Protein AF-A0A969HVM0-F1 (afdb_monomer)

Solvent-accessible surface area (backbone atoms only — not comparable to full-atom values): 12785 Å² total; per-residue (Å²): 130,56,75,68,55,51,54,48,51,55,61,71,33,92,88,49,61,70,47,64,40,69,48,92,46,45,56,92,59,48,28,66,66,48,45,52,49,50,54,52,44,42,59,69,27,90,70,46,54,72,75,64,58,68,44,52,74,67,55,46,31,49,74,64,41,21,40,52,96,69,15,17,5,43,44,18,28,47,57,26,35,37,38,74,54,25,64,64,42,94,37,51,80,31,42,38,40,38,32,32,45,92,86,67,49,77,76,47,77,50,76,51,71,79,35,75,57,28,71,69,53,46,44,51,45,58,62,73,69,43,69,72,49,76,39,62,47,78,42,82,53,88,96,44,74,45,80,43,56,77,47,56,69,67,59,56,39,39,53,47,36,50,43,61,35,57,41,52,66,89,43,85,59,50,35,37,37,41,38,48,82,89,50,78,45,80,46,53,44,72,79,71,59,91,93,51,43,90,93,38,55,92,76,54,91,80,63,75,35,57,62,58,41,48,53,32,37,33,58,72,45,34,83,135

Mean predicted aligned error: 6.37 Å

Secondary structure (DSSP, 8-state):
--HHHHHHHHHSSTT--TTT-EEEEEGGGS-HHHHHHHHHHHHH-SSS-HHHHT--HHHHHHHTT-EETTEEEHHHHHHHS-HHHHTTSTT---EEEEEE-TTS-EEEEEEE-SS-S-HHHHHHHHHHH-GGGG-EEEEEETTEEEEEESS-HHHHHHHHHHHHHHS-TTS---EEEEE-SS-EEEEESSPPPTT--TTTTTT----SSHHHHHHHHHTTSS--

Structure (mmCIF, N/CA/C/O backbone):
data_AF-A0A969HVM0-F1
#
_entry.id   AF-A0A969HVM0-F1
#
loop_
_atom_site.group_PDB
_atom_site.id
_atom_site.type_symbol
_atom_site.label_atom_id
_atom_site.label_alt_id
_atom_site.label_comp_id
_atom_site.label_asym_id
_atom_site.label_entity_id
_atom_site.label_seq_id
_atom_site.pdbx_PDB_ins_code
_atom_site.Cartn_x
_atom_site.Cartn_y
_atom_site.Cartn_z
_atom_site.occupancy
_atom_site.B_iso_or_equiv
_atom_site.auth_seq_id
_atom_site.auth_comp_id
_atom_site.auth_asym_id
_atom_site.auth_atom_id
_atom_site.pdbx_PDB_model_num
ATOM 1 N N . MET A 1 1 ? -27.039 -6.054 -18.581 1.00 51.69 1 MET A N 1
ATOM 2 C CA . MET A 1 1 ? -25.901 -5.872 -17.661 1.00 51.69 1 MET A CA 1
ATOM 3 C C . MET A 1 1 ? -25.896 -4.430 -17.224 1.00 51.69 1 MET A C 1
ATOM 5 O O . MET A 1 1 ? -25.985 -3.555 -18.082 1.00 51.69 1 MET A O 1
ATOM 9 N N . LEU A 1 2 ? -25.864 -4.194 -15.918 1.00 64.38 2 LEU A N 1
ATOM 10 C CA . LEU A 1 2 ? -25.746 -2.843 -15.374 1.00 64.38 2 LEU A CA 1
ATOM 11 C C . LEU A 1 2 ? -24.357 -2.263 -15.726 1.00 64.38 2 LEU A C 1
ATOM 13 O O . LEU A 1 2 ? -23.413 -3.036 -15.916 1.00 64.38 2 LEU A O 1
ATOM 17 N N . PRO A 1 3 ? -24.197 -0.931 -15.825 1.00 59.84 3 PRO A N 1
ATOM 18 C CA . PRO A 1 3 ? -22.909 -0.299 -16.143 1.00 59.84 3 PRO A CA 1
ATOM 19 C C . PRO A 1 3 ? -21.753 -0.766 -15.241 1.00 59.84 3 PRO A C 1
ATOM 21 O O . PRO A 1 3 ? -20.640 -1.000 -15.719 1.00 59.84 3 PRO A O 1
ATOM 24 N N . ASP A 1 4 ? -22.040 -1.001 -13.960 1.00 56.50 4 ASP A N 1
ATOM 25 C CA . ASP A 1 4 ? -21.059 -1.466 -12.975 1.00 56.50 4 ASP A CA 1
ATOM 26 C C . ASP A 1 4 ? -20.635 -2.926 -13.201 1.00 56.50 4 ASP A C 1
ATOM 28 O O . ASP A 1 4 ? -19.473 -3.281 -12.996 1.00 56.50 4 ASP A O 1
ATOM 32 N N . GLU A 1 5 ? -21.542 -3.775 -13.696 1.00 56.62 5 GLU A N 1
ATOM 33 C CA . GLU A 1 5 ? -21.232 -5.166 -14.048 1.00 56.62 5 GLU A CA 1
ATOM 34 C C . GLU A 1 5 ? -20.316 -5.247 -15.271 1.00 56.62 5 GLU A C 1
ATOM 36 O O . GLU A 1 5 ? -19.417 -6.086 -15.315 1.00 56.62 5 GLU A O 1
ATOM 41 N N . LEU A 1 6 ? -20.497 -4.347 -16.244 1.00 59.59 6 LEU A N 1
ATOM 42 C CA . LEU A 1 6 ? -19.616 -4.234 -17.407 1.00 59.59 6 LEU A CA 1
ATOM 43 C C . LEU A 1 6 ? -18.214 -3.766 -16.997 1.00 59.59 6 LEU A C 1
ATOM 45 O O . LEU A 1 6 ? -17.231 -4.393 -17.389 1.00 59.59 6 LEU A O 1
ATOM 49 N N . SER A 1 7 ? -18.107 -2.721 -16.169 1.00 59.72 7 SER A N 1
ATOM 50 C CA . SER A 1 7 ? -16.821 -2.229 -15.642 1.00 59.72 7 SER A CA 1
ATOM 51 C C . SER A 1 7 ? -16.064 -3.309 -14.854 1.00 59.72 7 SER A C 1
ATOM 53 O O . SER A 1 7 ? -14.860 -3.519 -15.046 1.00 59.72 7 SER A O 1
ATOM 55 N N . ARG A 1 8 ? -16.792 -4.076 -14.032 1.00 62.12 8 ARG A N 1
ATOM 56 C CA . ARG A 1 8 ? -16.260 -5.238 -13.309 1.00 62.12 8 ARG A CA 1
ATOM 57 C C . ARG A 1 8 ? -15.764 -6.326 -14.265 1.00 62.12 8 ARG A C 1
ATOM 59 O O . ARG A 1 8 ? -14.656 -6.817 -14.086 1.00 62.12 8 ARG A O 1
ATOM 66 N N . LEU A 1 9 ? -16.524 -6.649 -15.316 1.00 59.41 9 LEU A N 1
ATOM 67 C CA . LEU A 1 9 ? -16.135 -7.641 -16.327 1.00 59.41 9 LEU A CA 1
ATOM 68 C C . LEU A 1 9 ? -14.862 -7.239 -17.092 1.00 59.41 9 LEU A C 1
ATOM 70 O O . LEU A 1 9 ? -14.055 -8.101 -17.420 1.00 59.41 9 LEU A O 1
ATOM 74 N N . PHE A 1 10 ? -14.669 -5.952 -17.392 1.00 56.06 10 PHE A N 1
ATOM 75 C CA . PHE A 1 10 ? -13.453 -5.472 -18.061 1.00 56.06 10 PHE A CA 1
ATOM 76 C C . PHE A 1 10 ? -12.232 -5.450 -17.140 1.00 56.06 10 PHE A C 1
ATOM 78 O O . PHE A 1 10 ? -11.129 -5.706 -17.613 1.00 56.06 10 PHE A O 1
ATOM 85 N N . THR A 1 11 ? -12.429 -5.179 -15.847 1.00 57.03 11 THR A N 1
ATOM 86 C CA . THR A 1 11 ? -11.351 -5.190 -14.845 1.00 57.03 11 THR A CA 1
ATOM 87 C C . THR A 1 11 ? -10.911 -6.614 -14.500 1.00 57.03 11 THR A C 1
ATOM 89 O O . THR A 1 11 ? -9.728 -6.855 -14.297 1.00 57.03 11 THR A O 1
ATOM 92 N N . ASP A 1 12 ? -11.846 -7.566 -14.472 1.00 57.84 12 ASP A N 1
ATOM 93 C CA . ASP A 1 12 ? -11.573 -8.963 -14.116 1.00 57.84 12 ASP A CA 1
ATOM 94 C C . ASP A 1 12 ? -11.263 -9.842 -15.356 1.00 57.84 12 ASP A C 1
ATOM 96 O O . ASP A 1 12 ? -10.995 -11.039 -15.227 1.00 57.84 12 ASP A O 1
ATOM 100 N N . LYS A 1 13 ? -11.279 -9.273 -16.574 1.00 55.50 13 LYS A N 1
ATOM 101 C CA . LYS A 1 13 ? -10.811 -9.945 -17.798 1.00 55.50 13 LYS A CA 1
ATOM 102 C C . LYS A 1 13 ? -9.277 -9.887 -17.892 1.00 55.50 13 LYS A C 1
ATOM 104 O O . LYS A 1 13 ? -8.704 -8.810 -17.756 1.00 55.50 13 LYS A O 1
ATOM 109 N N . PRO A 1 14 ? -8.602 -10.985 -18.280 1.00 53.69 14 PRO A N 1
ATOM 110 C CA . PRO A 1 14 ? -7.136 -11.057 -18.356 1.00 53.69 14 PRO A CA 1
ATOM 111 C C . PRO A 1 14 ? -6.484 -10.127 -19.399 1.00 53.69 14 PRO A C 1
ATOM 113 O O . PRO A 1 14 ? -5.263 -10.037 -19.456 1.00 53.69 14 PRO A O 1
ATOM 116 N N . SER A 1 15 ? -7.261 -9.432 -20.238 1.00 56.75 15 SER A N 1
ATOM 117 C CA . SER A 1 15 ? -6.743 -8.563 -21.302 1.00 56.75 15 SER A CA 1
ATOM 118 C C . SER A 1 15 ? -6.284 -7.176 -20.834 1.00 56.75 15 SER A C 1
ATOM 120 O O . SER A 1 15 ? -5.637 -6.475 -21.608 1.00 56.75 15 SER A O 1
ATOM 122 N N . PHE A 1 16 ? -6.628 -6.744 -19.613 1.00 70.50 16 PHE A N 1
ATOM 123 C CA . PHE A 1 16 ? -6.184 -5.455 -19.073 1.00 70.50 16 PHE A CA 1
ATOM 124 C C . PHE A 1 16 ? -5.633 -5.611 -17.653 1.00 70.50 16 PHE A C 1
ATOM 126 O O . PHE A 1 16 ? -6.381 -5.641 -16.681 1.00 70.50 16 PHE A O 1
ATOM 133 N N . ILE A 1 17 ? -4.307 -5.667 -17.537 1.00 87.50 17 ILE A N 1
ATOM 134 C CA . ILE A 1 17 ? -3.605 -5.694 -16.252 1.00 87.50 17 ILE A CA 1
ATOM 135 C C . ILE A 1 17 ? -3.115 -4.274 -15.972 1.00 87.50 17 ILE A C 1
ATOM 137 O O . ILE A 1 17 ? -2.201 -3.775 -16.627 1.00 87.50 17 ILE A O 1
ATOM 141 N N . TRP A 1 18 ? -3.754 -3.586 -15.021 1.00 92.50 18 TRP A N 1
ATOM 142 C CA . TRP A 1 18 ? -3.415 -2.194 -14.708 1.00 92.50 18 TRP A CA 1
ATOM 143 C C . TRP A 1 18 ? -1.949 -2.034 -14.295 1.00 92.50 18 TRP A C 1
ATOM 145 O O . TRP A 1 18 ? -1.319 -1.051 -14.675 1.00 92.50 18 TRP A O 1
ATOM 155 N N . GLU A 1 19 ? -1.423 -2.998 -13.541 1.00 95.12 19 GLU A N 1
ATOM 156 C CA . GLU A 1 19 ? -0.103 -2.971 -12.907 1.00 95.12 19 GLU A CA 1
ATOM 157 C C . GLU A 1 19 ? 1.034 -2.853 -13.921 1.00 95.12 19 GLU A C 1
ATOM 159 O O . GLU A 1 19 ? 1.930 -2.030 -13.746 1.00 95.12 19 GLU A O 1
ATOM 164 N N . THR A 1 20 ? 0.954 -3.624 -15.006 1.00 95.12 20 THR A N 1
ATOM 165 C CA . THR A 1 20 ? 1.997 -3.738 -16.033 1.00 95.12 20 THR A CA 1
ATOM 166 C C . THR A 1 20 ? 1.855 -2.701 -17.139 1.00 95.12 20 THR A C 1
ATOM 168 O O . THR A 1 20 ? 2.718 -2.593 -18.005 1.00 95.12 20 THR A O 1
ATOM 171 N N . LYS A 1 21 ? 0.797 -1.880 -17.118 1.00 95.12 21 LYS A N 1
ATOM 172 C CA . LYS A 1 21 ? 0.614 -0.819 -18.108 1.00 95.12 21 LYS A CA 1
ATOM 173 C C . LYS A 1 21 ? 1.773 0.175 -18.030 1.00 95.12 21 LYS A C 1
ATOM 175 O O . LYS A 1 21 ? 1.939 0.875 -17.029 1.00 95.12 21 LYS A O 1
ATOM 180 N N . LYS A 1 22 ? 2.521 0.287 -19.127 1.00 95.88 22 LYS A N 1
ATOM 181 C CA . LYS A 1 22 ? 3.596 1.265 -19.302 1.00 95.88 22 LYS A CA 1
ATOM 182 C C . LYS A 1 22 ? 3.112 2.702 -19.078 1.00 95.88 22 LYS A C 1
ATOM 184 O O . LYS A 1 22 ? 2.120 3.145 -19.667 1.00 95.88 22 LYS A O 1
ATOM 189 N N . SER A 1 23 ? 3.840 3.441 -18.247 1.00 96.44 23 SER A N 1
ATOM 190 C CA . SER A 1 23 ? 3.628 4.868 -18.001 1.00 96.44 23 SER A CA 1
ATOM 191 C C . SER A 1 23 ? 4.474 5.733 -18.950 1.00 96.44 23 SER A C 1
ATOM 193 O O . SER A 1 23 ? 5.156 5.240 -19.845 1.00 96.44 23 SER A O 1
ATOM 195 N N . ARG A 1 24 ? 4.435 7.057 -18.761 1.00 96.75 24 ARG A N 1
ATOM 196 C CA . ARG A 1 24 ? 5.319 8.010 -19.460 1.00 96.75 24 ARG A CA 1
ATOM 197 C C . ARG A 1 24 ? 6.572 8.366 -18.654 1.00 96.75 24 ARG A C 1
ATOM 199 O O . ARG A 1 24 ? 7.321 9.242 -19.071 1.00 96.75 24 ARG A O 1
ATOM 206 N N . VAL A 1 25 ? 6.770 7.745 -17.493 1.00 97.94 25 VAL A N 1
ATOM 207 C CA . VAL A 1 25 ? 7.857 8.070 -16.564 1.00 97.94 25 VAL A CA 1
ATOM 208 C C . VAL A 1 25 ? 9.072 7.214 -16.919 1.00 97.94 25 VAL A C 1
ATOM 210 O O . VAL A 1 25 ? 8.973 5.991 -16.834 1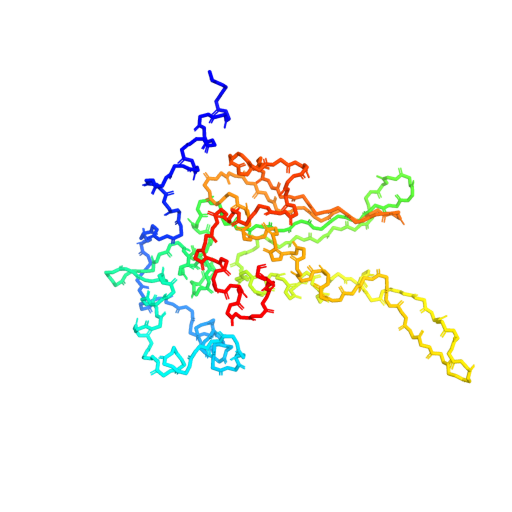.00 97.94 25 VAL A O 1
ATOM 213 N N . PRO A 1 26 ? 10.206 7.801 -17.335 1.00 98.19 26 PRO A N 1
ATOM 214 C CA . PRO A 1 26 ? 11.416 7.034 -17.617 1.00 98.19 26 PRO A CA 1
ATOM 215 C C . PRO A 1 26 ? 11.968 6.378 -16.347 1.00 98.19 26 PRO A C 1
ATOM 217 O O . PRO A 1 26 ? 11.864 6.957 -15.264 1.00 98.19 26 PRO A O 1
ATOM 220 N N . VAL A 1 27 ? 12.627 5.223 -16.474 1.00 97.75 27 VAL A N 1
ATOM 221 C CA . VAL A 1 27 ? 13.300 4.562 -15.333 1.00 97.75 27 VAL A CA 1
ATOM 222 C C . VAL A 1 27 ? 14.374 5.444 -14.687 1.00 97.75 27 VAL A C 1
ATOM 224 O O . VAL A 1 27 ? 14.602 5.374 -13.485 1.00 97.75 27 VAL A O 1
ATOM 227 N N . THR A 1 28 ? 14.971 6.362 -15.448 1.00 97.31 28 THR A N 1
ATOM 228 C CA . THR A 1 28 ? 15.933 7.350 -14.935 1.00 97.31 28 THR A CA 1
ATOM 229 C C . THR A 1 28 ? 15.312 8.367 -13.970 1.00 97.31 28 THR A C 1
ATOM 231 O O . THR A 1 28 ? 16.041 9.084 -13.289 1.00 97.31 28 THR A O 1
ATOM 234 N N . ASN A 1 29 ? 13.977 8.442 -13.882 1.00 97.69 29 ASN A N 1
ATOM 235 C CA . ASN A 1 29 ? 13.256 9.344 -12.984 1.00 97.69 29 ASN A CA 1
ATOM 236 C C . ASN A 1 29 ? 12.720 8.657 -11.711 1.00 97.69 29 ASN A C 1
ATOM 238 O O . ASN A 1 29 ? 11.933 9.264 -10.981 1.00 97.69 29 ASN A O 1
ATOM 242 N N . ILE A 1 30 ? 13.141 7.418 -11.434 1.00 98.31 30 ILE A N 1
ATOM 243 C CA . ILE A 1 30 ? 12.872 6.722 -10.168 1.00 98.31 30 ILE A CA 1
ATOM 244 C C . ILE A 1 30 ? 13.271 7.599 -8.968 1.00 98.31 30 ILE A C 1
ATOM 246 O O . ILE A 1 30 ? 14.230 8.374 -9.018 1.00 98.31 30 ILE A O 1
ATOM 250 N N . ASP A 1 31 ? 12.520 7.483 -7.875 1.00 98.50 31 ASP A N 1
ATOM 251 C CA . ASP A 1 31 ? 12.906 8.033 -6.581 1.00 98.50 31 ASP A CA 1
ATOM 252 C C . ASP A 1 31 ? 14.036 7.170 -5.975 1.00 98.50 31 ASP A C 1
ATOM 254 O O . ASP A 1 31 ? 13.811 5.998 -5.640 1.00 98.50 31 ASP A O 1
ATOM 258 N N . PRO A 1 32 ? 15.264 7.709 -5.837 1.00 98.00 32 PRO A N 1
ATOM 259 C CA . PRO A 1 32 ? 16.426 6.917 -5.441 1.00 98.00 32 PRO A CA 1
ATOM 260 C C . PRO A 1 32 ? 16.312 6.385 -4.009 1.00 98.00 32 PRO A C 1
ATOM 262 O O . PRO A 1 32 ? 16.820 5.299 -3.715 1.00 98.00 32 PRO A O 1
ATOM 265 N N . THR A 1 33 ? 15.624 7.107 -3.120 1.00 98.25 33 THR A N 1
ATOM 266 C CA . THR A 1 33 ? 15.411 6.680 -1.735 1.00 98.25 33 THR A CA 1
ATOM 267 C C . THR A 1 33 ? 14.446 5.505 -1.691 1.00 98.25 33 THR A C 1
ATOM 269 O O . THR A 1 33 ? 14.739 4.501 -1.041 1.00 98.25 33 THR A O 1
ATOM 272 N N . LYS A 1 34 ? 13.335 5.572 -2.436 1.00 98.38 34 LYS A N 1
ATOM 273 C CA . LYS A 1 34 ? 12.367 4.463 -2.505 1.00 98.38 34 LYS A CA 1
ATOM 274 C C . LYS A 1 34 ? 12.979 3.212 -3.112 1.00 98.38 34 LYS A C 1
ATOM 276 O O . LYS A 1 34 ? 12.746 2.121 -2.597 1.00 98.38 34 LYS A O 1
ATOM 281 N N . PHE A 1 35 ? 13.802 3.358 -4.147 1.00 98.38 35 PHE A N 1
ATOM 282 C CA . PHE A 1 35 ? 14.449 2.202 -4.757 1.00 98.38 35 PHE A CA 1
ATOM 283 C C . PHE A 1 35 ? 15.532 1.594 -3.867 1.00 98.38 35 PHE A C 1
ATOM 285 O O . PHE A 1 35 ? 15.582 0.377 -3.713 1.00 98.38 35 PHE A O 1
ATOM 292 N N . SER A 1 36 ? 16.332 2.421 -3.193 1.00 98.31 36 SER A N 1
ATOM 293 C CA . SER A 1 36 ? 17.314 1.937 -2.215 1.00 98.31 36 SER A CA 1
ATOM 294 C C . SER A 1 36 ? 16.648 1.206 -1.045 1.00 98.31 36 SER A C 1
ATOM 296 O O . SER A 1 36 ? 17.107 0.135 -0.649 1.00 98.31 36 SER A O 1
ATOM 298 N N . ASN A 1 37 ? 15.536 1.743 -0.530 1.00 98.38 37 ASN A N 1
ATOM 299 C CA . ASN A 1 37 ? 14.736 1.089 0.506 1.00 98.38 37 ASN A CA 1
ATOM 300 C C . ASN A 1 37 ? 14.173 -0.248 0.010 1.00 98.38 37 ASN A C 1
ATOM 302 O O . ASN A 1 37 ? 14.351 -1.256 0.683 1.00 98.38 37 ASN A O 1
ATOM 306 N N . PHE A 1 38 ? 13.588 -0.282 -1.191 1.00 98.38 38 PHE A N 1
ATOM 307 C CA . PHE A 1 38 ? 13.077 -1.515 -1.787 1.00 98.38 38 PHE A CA 1
ATOM 308 C C . PHE A 1 38 ? 14.165 -2.590 -1.921 1.00 98.38 38 PHE A C 1
ATOM 310 O O . PHE A 1 38 ? 13.964 -3.718 -1.480 1.00 98.38 38 PHE A O 1
ATOM 317 N N . LYS A 1 39 ? 15.347 -2.241 -2.447 1.00 98.00 39 LYS A N 1
ATOM 318 C CA . LYS A 1 39 ? 16.482 -3.175 -2.564 1.00 98.00 39 LYS A CA 1
ATOM 319 C C . LYS A 1 39 ? 16.921 -3.724 -1.209 1.00 98.00 39 LYS A C 1
ATOM 321 O O . LYS A 1 39 ? 17.144 -4.927 -1.078 1.00 98.00 39 LYS A O 1
ATOM 326 N N . ARG A 1 40 ? 17.019 -2.857 -0.195 1.00 97.62 40 ARG A N 1
ATOM 327 C CA . ARG A 1 40 ? 17.347 -3.267 1.177 1.00 97.62 40 ARG A CA 1
ATOM 328 C C . ARG A 1 40 ? 16.311 -4.250 1.718 1.00 97.62 40 ARG A C 1
ATOM 330 O O . ARG A 1 40 ? 16.691 -5.292 2.245 1.00 97.62 40 ARG A O 1
ATOM 337 N N . ASP A 1 41 ? 15.032 -3.938 1.557 1.00 97.25 41 ASP A N 1
ATOM 338 C CA . ASP A 1 41 ? 13.949 -4.764 2.081 1.00 97.25 41 ASP A CA 1
ATOM 339 C C . ASP A 1 41 ? 13.907 -6.142 1.387 1.00 97.25 41 ASP A C 1
ATOM 341 O O . ASP A 1 41 ? 13.779 -7.168 2.053 1.00 97.25 41 ASP A O 1
ATOM 345 N N . ILE A 1 42 ? 14.125 -6.194 0.065 1.00 97.38 42 ILE A N 1
ATOM 346 C CA . ILE A 1 42 ? 14.253 -7.452 -0.691 1.00 97.38 42 ILE A CA 1
ATOM 347 C C . ILE A 1 42 ? 15.444 -8.283 -0.211 1.00 97.38 42 ILE A C 1
ATOM 349 O O . ILE A 1 42 ? 15.314 -9.497 -0.037 1.00 97.38 42 ILE A O 1
ATOM 353 N N . ALA A 1 43 ? 16.600 -7.660 0.025 1.00 95.75 43 ALA A N 1
ATOM 354 C CA . ALA A 1 43 ? 17.785 -8.363 0.508 1.00 95.75 43 ALA A CA 1
ATOM 355 C C . ALA A 1 43 ? 17.571 -8.967 1.910 1.00 95.75 43 ALA A C 1
ATOM 357 O O . ALA A 1 43 ? 18.030 -10.082 2.187 1.00 95.75 43 ALA A O 1
ATOM 358 N N . GLN A 1 44 ? 16.8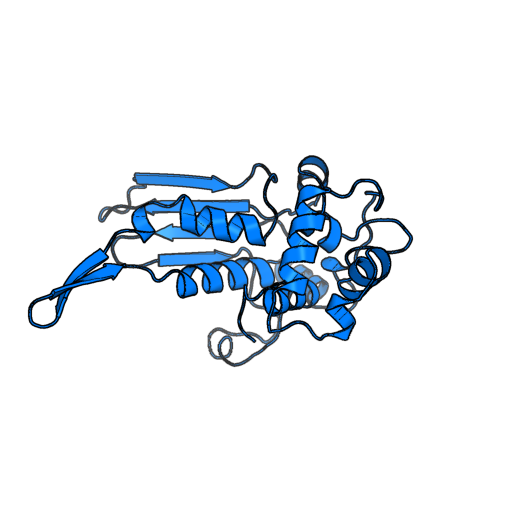45 -8.253 2.775 1.00 95.56 44 GLN A N 1
ATOM 359 C CA . GLN A 1 44 ? 16.573 -8.643 4.162 1.00 95.56 44 GLN A CA 1
ATOM 360 C C . GLN A 1 44 ? 15.410 -9.627 4.313 1.00 95.56 44 GLN A C 1
ATOM 362 O O . GLN A 1 44 ? 15.366 -10.360 5.299 1.00 95.56 44 GLN A O 1
ATOM 367 N N . SER A 1 45 ? 14.492 -9.684 3.350 1.00 95.88 45 SER A N 1
ATOM 368 C CA . SER A 1 45 ? 13.340 -10.578 3.431 1.00 95.88 45 SER A CA 1
ATOM 369 C C . SER A 1 45 ? 13.739 -12.055 3.475 1.00 95.88 45 SER A C 1
ATOM 371 O O . SER A 1 45 ? 14.614 -12.521 2.739 1.00 95.88 45 SER A O 1
ATOM 373 N N . SER A 1 46 ? 13.065 -12.822 4.332 1.00 95.31 46 SER A N 1
ATOM 374 C CA . SER A 1 46 ? 13.174 -14.283 4.390 1.00 95.31 46 SER A CA 1
ATOM 375 C C . SER A 1 46 ? 12.374 -14.989 3.289 1.00 95.31 46 SER A C 1
ATOM 377 O O . SER A 1 46 ? 12.589 -16.177 3.054 1.00 95.31 46 SER A O 1
ATOM 379 N N . ARG A 1 47 ? 11.468 -14.278 2.603 1.00 94.12 47 ARG A N 1
ATOM 380 C CA . ARG A 1 47 ? 10.595 -14.824 1.548 1.00 94.12 47 ARG A CA 1
ATOM 381 C C . ARG A 1 47 ? 11.180 -14.687 0.142 1.00 94.12 47 ARG A C 1
ATOM 383 O O . ARG A 1 47 ? 10.713 -15.353 -0.777 1.00 94.12 47 ARG A O 1
ATOM 390 N N . THR A 1 48 ? 12.227 -13.885 -0.028 1.00 93.00 48 THR A N 1
ATOM 391 C CA . THR A 1 48 ? 12.896 -13.682 -1.317 1.00 93.00 48 THR A CA 1
ATOM 392 C C . THR A 1 48 ? 14.010 -14.708 -1.537 1.00 93.00 48 THR A C 1
ATOM 394 O O . THR A 1 48 ? 14.862 -14.957 -0.680 1.00 93.00 48 THR A O 1
ATOM 397 N N . LEU A 1 49 ? 14.025 -15.320 -2.722 1.00 92.56 49 LEU A N 1
ATOM 398 C CA . LEU A 1 49 ? 15.015 -16.338 -3.084 1.00 92.56 49 LEU A CA 1
ATOM 399 C C . LEU A 1 49 ? 16.402 -15.716 -3.300 1.00 92.56 49 LEU A C 1
ATOM 401 O O . LEU A 1 49 ? 16.521 -14.590 -3.781 1.00 92.56 49 LEU A O 1
ATOM 405 N N . ALA A 1 50 ? 17.467 -16.475 -3.020 1.00 92.19 50 ALA A N 1
ATOM 406 C CA . ALA A 1 50 ? 18.849 -15.989 -3.130 1.00 92.19 50 ALA A CA 1
ATOM 407 C C . ALA A 1 50 ? 19.176 -15.399 -4.515 1.00 92.19 50 ALA A C 1
ATOM 409 O O . ALA A 1 50 ? 19.801 -14.346 -4.601 1.00 92.19 50 ALA A O 1
ATOM 410 N N . HIS A 1 51 ? 18.686 -16.023 -5.591 1.00 92.44 51 HIS A N 1
ATOM 411 C CA . HIS A 1 51 ? 18.894 -15.527 -6.953 1.00 92.44 51 HIS A CA 1
ATOM 412 C C . HIS A 1 51 ? 18.167 -14.196 -7.228 1.00 92.44 51 HIS A C 1
ATOM 414 O O . HIS A 1 51 ? 18.573 -13.460 -8.114 1.00 92.44 51 HIS A O 1
ATOM 420 N N . VAL A 1 52 ? 17.089 -13.871 -6.499 1.00 93.88 52 VAL A N 1
ATOM 421 C CA . VAL A 1 52 ? 16.401 -12.569 -6.593 1.00 93.88 52 VAL A CA 1
ATOM 422 C C . VAL A 1 52 ? 17.231 -11.489 -5.910 1.00 93.88 52 VAL A C 1
ATOM 424 O O . VAL A 1 52 ? 17.387 -10.405 -6.458 1.00 93.88 52 VAL A O 1
ATOM 427 N N . LYS A 1 53 ? 17.823 -11.804 -4.754 1.00 93.44 53 LYS A N 1
ATOM 428 C CA . LYS A 1 53 ? 18.663 -10.876 -3.979 1.00 93.44 53 LYS A CA 1
ATOM 429 C C . LYS A 1 53 ? 19.950 -10.459 -4.699 1.00 93.44 53 LYS A C 1
ATOM 431 O O . LYS A 1 53 ? 20.534 -9.445 -4.343 1.00 93.44 53 LYS A O 1
ATOM 436 N N . GLN A 1 54 ? 20.398 -11.257 -5.667 1.00 93.19 54 GLN A N 1
ATOM 437 C CA . GLN A 1 54 ? 21.621 -11.029 -6.445 1.00 93.19 54 GLN A CA 1
ATOM 438 C C . GLN A 1 54 ? 21.369 -10.321 -7.784 1.00 93.19 54 GLN A C 1
ATOM 440 O O . GLN A 1 54 ? 22.330 -10.033 -8.494 1.00 93.19 54 GLN A O 1
ATOM 445 N N . LYS A 1 55 ? 20.104 -10.049 -8.133 1.00 95.75 55 LYS A N 1
ATOM 446 C CA . LYS A 1 55 ? 19.746 -9.341 -9.365 1.00 95.75 55 LYS A CA 1
ATOM 447 C C . LYS A 1 55 ? 20.339 -7.933 -9.373 1.00 95.75 55 LYS A C 1
ATOM 449 O O . LYS A 1 55 ? 20.332 -7.240 -8.354 1.00 95.75 55 LYS A O 1
ATOM 454 N N . SER A 1 56 ? 20.803 -7.505 -10.539 1.00 97.06 56 SER A N 1
ATOM 455 C CA . SER A 1 56 ? 21.103 -6.104 -10.820 1.00 97.06 56 SER A CA 1
ATOM 456 C C . SER A 1 56 ? 19.846 -5.237 -10.716 1.00 97.06 56 SER A C 1
ATOM 458 O O . SER A 1 56 ? 18.718 -5.734 -10.691 1.00 97.06 56 SER A O 1
ATOM 460 N N . ASP A 1 57 ? 20.031 -3.918 -10.682 1.00 97.12 57 ASP A N 1
ATOM 461 C CA . ASP A 1 57 ? 18.920 -2.967 -10.614 1.00 97.12 57 ASP A CA 1
ATOM 462 C C . ASP A 1 57 ? 17.929 -3.161 -11.780 1.00 97.12 57 ASP A C 1
ATOM 464 O O . ASP A 1 57 ? 16.720 -3.142 -11.563 1.00 97.12 57 ASP A O 1
ATOM 468 N N . GLU A 1 58 ? 18.423 -3.412 -12.995 1.00 96.25 58 GLU A N 1
ATOM 469 C CA . GLU A 1 58 ? 17.596 -3.654 -14.185 1.00 96.25 58 GLU A CA 1
ATOM 470 C C . GLU A 1 58 ? 16.826 -4.975 -14.090 1.00 96.25 58 GLU A C 1
ATOM 472 O O . GLU A 1 58 ? 15.611 -4.999 -14.289 1.00 96.25 58 GLU A O 1
ATOM 477 N N . GLU A 1 59 ? 17.503 -6.060 -13.707 1.00 96.81 59 GLU A N 1
ATOM 478 C CA . GLU A 1 59 ? 16.868 -7.368 -13.517 1.00 96.81 59 GLU A CA 1
ATOM 479 C C . GLU A 1 59 ? 15.823 -7.337 -12.397 1.00 96.81 59 GLU A C 1
ATOM 481 O O . GLU A 1 59 ? 14.819 -8.043 -12.468 1.00 96.81 59 GLU A O 1
ATOM 486 N N . LEU A 1 60 ? 16.034 -6.537 -11.348 1.00 97.56 60 LEU A N 1
ATOM 487 C CA . LEU A 1 60 ? 15.080 -6.403 -10.251 1.00 97.56 60 LEU A CA 1
ATOM 488 C C . LEU A 1 60 ? 13.822 -5.638 -10.688 1.00 97.56 60 LEU A C 1
ATOM 490 O O . LEU A 1 60 ? 12.713 -6.023 -10.313 1.00 97.56 60 LEU A O 1
ATOM 494 N N . LEU A 1 61 ? 13.986 -4.581 -11.491 1.00 98.12 61 LEU A N 1
ATOM 495 C CA . LEU A 1 61 ? 12.863 -3.851 -12.082 1.00 98.12 61 LEU A CA 1
ATOM 496 C C . LEU A 1 61 ? 12.039 -4.746 -13.016 1.00 98.12 61 LEU A C 1
ATOM 498 O O . LEU A 1 61 ? 10.810 -4.687 -12.965 1.00 98.12 61 LEU A O 1
ATOM 502 N N . ASP A 1 62 ? 12.699 -5.577 -13.824 1.00 96.81 62 ASP A N 1
ATOM 503 C CA . ASP A 1 62 ? 12.044 -6.549 -14.707 1.00 96.81 62 ASP A CA 1
ATOM 504 C C . ASP A 1 62 ? 11.333 -7.652 -13.905 1.00 96.81 62 ASP A C 1
ATOM 506 O O . ASP A 1 62 ? 10.150 -7.917 -14.107 1.00 96.81 62 ASP A O 1
ATOM 510 N N . HIS A 1 63 ? 12.003 -8.216 -12.894 1.00 96.88 63 HIS A N 1
ATOM 511 C CA . HIS A 1 63 ? 11.463 -9.292 -12.058 1.00 96.88 63 HIS A CA 1
ATOM 512 C C . HIS A 1 63 ? 10.134 -8.934 -11.377 1.00 96.88 63 HIS A C 1
ATOM 514 O O . HIS A 1 63 ? 9.248 -9.783 -11.284 1.00 96.88 63 HIS A O 1
ATOM 520 N N . TYR A 1 64 ? 9.990 -7.687 -10.916 1.00 97.69 64 TYR A N 1
ATOM 521 C CA . TYR A 1 64 ? 8.767 -7.181 -10.280 1.00 97.69 64 TYR A CA 1
ATOM 522 C C . TYR A 1 64 ? 7.825 -6.448 -11.246 1.00 97.69 64 TYR A C 1
ATOM 524 O O . TYR A 1 64 ? 6.825 -5.877 -10.808 1.00 97.69 64 TYR A O 1
ATOM 532 N N . LEU A 1 65 ? 8.122 -6.455 -12.552 1.00 97.88 65 LEU A N 1
ATOM 533 C CA . LEU A 1 65 ? 7.370 -5.740 -13.591 1.00 97.88 65 LEU A CA 1
ATOM 534 C C . LEU A 1 65 ? 7.190 -4.248 -13.274 1.00 97.88 65 LEU A C 1
ATOM 536 O O . LEU A 1 65 ? 6.160 -3.641 -13.579 1.00 97.88 65 LEU A O 1
ATOM 540 N N . PHE A 1 66 ? 8.191 -3.639 -12.642 1.00 98.50 66 PHE A N 1
ATOM 541 C CA . PHE A 1 66 ? 8.219 -2.209 -12.355 1.00 98.50 66 PHE A CA 1
ATOM 542 C C . PHE A 1 66 ? 8.597 -1.379 -13.580 1.00 98.50 66 PHE A C 1
ATOM 544 O O . PHE A 1 66 ? 8.271 -0.193 -13.625 1.00 98.50 66 PHE A O 1
ATOM 551 N N . ALA A 1 67 ? 9.253 -1.970 -14.576 1.00 97.94 67 ALA A N 1
ATOM 552 C CA . ALA A 1 67 ? 9.637 -1.283 -15.799 1.00 97.94 67 ALA A CA 1
ATOM 553 C C . ALA A 1 67 ? 9.392 -2.138 -17.044 1.00 97.94 67 ALA A C 1
ATOM 555 O O . ALA A 1 67 ? 9.481 -3.357 -17.004 1.00 97.94 67 ALA A O 1
ATOM 556 N N . GLU A 1 68 ? 9.116 -1.468 -18.160 1.00 96.12 68 GLU A N 1
ATOM 557 C CA . GLU A 1 68 ? 9.001 -2.059 -19.488 1.00 96.12 68 GLU A CA 1
ATOM 558 C C . GLU A 1 68 ? 9.578 -1.074 -20.516 1.00 96.12 68 GLU A C 1
ATOM 560 O O . GLU A 1 68 ? 9.204 0.104 -20.554 1.00 96.12 68 GLU A O 1
ATOM 565 N N . ALA A 1 69 ? 10.494 -1.550 -21.367 1.00 94.62 69 ALA A N 1
ATOM 566 C CA . ALA A 1 69 ? 11.079 -0.776 -22.467 1.00 94.62 69 ALA A CA 1
ATOM 567 C C . ALA A 1 69 ? 11.630 0.611 -22.049 1.00 94.62 69 ALA A C 1
ATOM 569 O O . ALA A 1 69 ? 11.427 1.602 -22.751 1.00 94.62 69 ALA A O 1
ATOM 570 N N . GLY A 1 70 ? 12.299 0.695 -20.891 1.00 96.50 70 GLY A N 1
ATOM 571 C CA . GLY A 1 70 ? 12.921 1.928 -20.378 1.00 96.50 70 GLY A CA 1
ATOM 572 C C . GLY A 1 70 ? 11.976 2.901 -19.660 1.00 96.50 70 GLY A C 1
ATOM 573 O O . GLY A 1 70 ? 12.406 3.972 -19.223 1.00 96.50 70 GLY A O 1
ATOM 574 N N . TYR A 1 71 ? 10.705 2.537 -19.483 1.00 98.38 71 TYR A N 1
ATOM 575 C CA . TYR A 1 71 ? 9.718 3.326 -18.744 1.00 98.38 71 TYR A CA 1
ATOM 576 C C . TYR A 1 71 ? 9.157 2.527 -17.572 1.00 98.38 71 TYR A C 1
ATOM 578 O O . TYR A 1 71 ? 9.014 1.312 -17.655 1.00 98.38 71 TYR A O 1
ATOM 586 N N . LEU A 1 72 ? 8.799 3.207 -16.485 1.00 98.56 72 LEU A N 1
ATOM 587 C CA . LEU A 1 72 ? 8.100 2.579 -15.371 1.00 98.56 72 LEU A CA 1
ATOM 588 C C . LEU A 1 72 ? 6.699 2.135 -15.797 1.00 98.56 72 LEU A C 1
ATOM 590 O O . LEU A 1 72 ? 6.008 2.847 -16.533 1.00 98.56 72 LEU A O 1
ATOM 594 N N . THR A 1 73 ? 6.247 1.002 -15.283 1.00 98.44 73 THR A N 1
ATOM 595 C CA . THR A 1 73 ? 4.838 0.595 -15.319 1.00 98.44 73 THR A CA 1
ATOM 596 C C . THR A 1 73 ? 4.037 1.375 -14.273 1.00 98.44 73 THR A C 1
ATOM 598 O O . THR A 1 73 ? 4.602 2.111 -13.460 1.00 98.44 73 THR A O 1
ATOM 601 N N . ASN A 1 74 ? 2.711 1.238 -14.252 1.00 98.06 74 ASN A N 1
ATOM 602 C CA . ASN A 1 74 ? 1.897 1.813 -13.179 1.00 98.06 74 ASN A CA 1
ATOM 603 C C . ASN A 1 74 ? 2.322 1.302 -11.799 1.00 98.06 74 ASN A C 1
ATOM 605 O O . ASN A 1 74 ? 2.394 2.092 -10.859 1.00 98.06 74 ASN A O 1
ATOM 609 N N . LEU A 1 75 ? 2.639 0.009 -11.686 1.00 98.19 75 LEU A N 1
ATOM 610 C CA . LEU A 1 75 ? 3.148 -0.583 -10.455 1.00 98.19 75 LEU A CA 1
ATOM 611 C C . LEU A 1 75 ? 4.518 0.006 -10.079 1.00 98.19 75 LEU A C 1
ATOM 613 O O . LEU A 1 75 ? 4.728 0.388 -8.927 1.00 98.19 75 LEU A O 1
ATOM 617 N N . GLY A 1 76 ? 5.413 0.178 -11.055 1.00 98.50 76 GLY A N 1
ATOM 618 C CA . GLY A 1 76 ? 6.695 0.850 -10.844 1.00 98.50 76 GLY A CA 1
ATOM 619 C C . GLY A 1 76 ? 6.544 2.300 -10.384 1.00 98.50 76 GLY A C 1
ATOM 620 O O . GLY A 1 76 ? 7.210 2.721 -9.442 1.00 98.50 76 GLY A O 1
ATOM 621 N N . VAL A 1 77 ? 5.626 3.068 -10.976 1.00 98.62 77 VAL A N 1
ATOM 622 C CA . VAL A 1 77 ? 5.317 4.435 -10.521 1.00 98.62 77 VAL A CA 1
ATOM 623 C C . VAL A 1 77 ? 4.729 4.420 -9.109 1.00 98.62 77 VAL A C 1
ATOM 625 O O . VAL A 1 77 ? 5.144 5.220 -8.270 1.00 98.62 77 VAL A O 1
ATOM 628 N N . LEU A 1 78 ? 3.797 3.506 -8.825 1.00 98.25 78 LEU A N 1
ATOM 629 C CA . LEU A 1 78 ? 3.160 3.368 -7.516 1.00 98.25 78 LEU A CA 1
ATOM 630 C C . LEU A 1 78 ? 4.186 3.076 -6.412 1.00 98.25 78 LEU A C 1
ATOM 632 O O . LEU A 1 78 ? 4.096 3.652 -5.329 1.00 98.25 78 LEU A O 1
ATOM 636 N N . TRP A 1 79 ? 5.168 2.218 -6.683 1.00 98.31 79 TRP A N 1
ATOM 637 C CA . TRP A 1 79 ? 6.140 1.794 -5.677 1.00 98.31 79 TRP A CA 1
ATOM 638 C C . TRP A 1 79 ? 7.380 2.697 -5.600 1.00 98.31 79 TRP A C 1
ATOM 640 O O . TRP A 1 79 ? 7.788 3.116 -4.513 1.00 98.31 79 TRP A O 1
ATOM 650 N N . LEU A 1 80 ? 7.960 3.017 -6.761 1.00 98.56 80 LEU A N 1
ATOM 651 C CA . LEU A 1 80 ? 9.282 3.635 -6.924 1.00 98.56 80 LEU A CA 1
ATOM 652 C C . LEU A 1 80 ? 9.246 5.046 -7.522 1.00 98.56 80 LEU A C 1
ATOM 654 O O . LEU A 1 80 ? 10.273 5.719 -7.560 1.00 98.56 80 LEU A O 1
ATOM 658 N N . GLY A 1 81 ? 8.098 5.507 -8.019 1.00 97.94 81 GLY A N 1
ATOM 659 C CA . GLY A 1 81 ? 7.978 6.829 -8.632 1.00 97.94 81 GLY A CA 1
ATOM 660 C C . GLY A 1 81 ? 8.168 7.972 -7.632 1.00 97.94 81 GLY A C 1
ATOM 661 O O . GLY A 1 81 ? 8.111 7.794 -6.414 1.00 97.94 81 GLY A O 1
ATOM 662 N N . LYS A 1 82 ? 8.337 9.194 -8.134 1.00 98.25 82 LYS A N 1
ATOM 663 C CA . LYS A 1 82 ? 8.293 10.403 -7.298 1.00 98.25 82 LYS A CA 1
ATOM 664 C C . LYS A 1 82 ? 6.843 10.766 -6.973 1.00 98.25 82 LYS A C 1
ATOM 666 O O . LYS A 1 82 ? 5.913 10.349 -7.664 1.00 98.25 82 LYS A O 1
ATOM 671 N N . ARG A 1 83 ? 6.637 11.620 -5.964 1.00 97.44 83 ARG A N 1
ATOM 672 C CA . ARG A 1 83 ? 5.301 12.106 -5.556 1.00 97.44 83 ARG A CA 1
ATOM 673 C C . ARG A 1 83 ? 4.465 12.615 -6.732 1.00 97.44 83 ARG A C 1
ATOM 675 O O . ARG A 1 83 ? 3.299 12.261 -6.867 1.00 97.44 83 ARG A O 1
ATOM 682 N N . ASN A 1 84 ? 5.067 13.423 -7.605 1.00 97.12 84 ASN A N 1
ATOM 683 C CA . ASN A 1 84 ? 4.373 14.006 -8.758 1.00 97.12 84 ASN A CA 1
ATOM 684 C C . ASN A 1 84 ? 4.001 12.982 -9.831 1.00 97.12 84 ASN A C 1
ATOM 686 O O . ASN A 1 84 ? 3.047 13.209 -10.568 1.00 97.12 84 ASN A O 1
ATOM 690 N N . ASP A 1 85 ? 4.737 11.879 -9.928 1.00 97.75 85 ASP A N 1
ATOM 691 C CA . ASP A 1 85 ? 4.437 10.809 -10.873 1.00 97.75 85 ASP A CA 1
ATOM 692 C C . ASP A 1 85 ? 3.324 9.911 -10.330 1.00 97.75 85 ASP A C 1
ATOM 694 O O . ASP A 1 85 ? 2.368 9.627 -11.050 1.00 97.75 85 ASP A O 1
ATOM 698 N N . ARG A 1 86 ? 3.366 9.571 -9.032 1.00 97.31 86 ARG A N 1
ATOM 699 C CA . ARG A 1 86 ? 2.256 8.878 -8.356 1.00 97.31 86 ARG A CA 1
ATOM 700 C C . ARG A 1 86 ? 0.951 9.658 -8.426 1.00 97.31 86 ARG A C 1
ATOM 702 O O . ARG A 1 86 ? -0.075 9.069 -8.740 1.00 97.31 86 ARG A O 1
ATOM 709 N N . ALA A 1 87 ? 0.989 10.973 -8.210 1.00 95.44 87 ALA A N 1
ATOM 710 C CA . ALA A 1 87 ? -0.195 11.832 -8.297 1.00 95.44 87 ALA A CA 1
ATOM 711 C C . ALA A 1 87 ? -0.827 11.885 -9.703 1.00 95.44 87 ALA A C 1
ATOM 713 O O . ALA A 1 87 ? -1.957 12.340 -9.849 1.00 95.44 87 ALA A O 1
ATOM 714 N N . LYS A 1 88 ? -0.110 11.443 -10.747 1.00 95.75 88 LYS A N 1
ATOM 715 C CA . LYS A 1 88 ? -0.625 11.348 -12.123 1.00 95.75 88 LYS A CA 1
ATOM 716 C C . LYS A 1 88 ? -1.215 9.975 -12.450 1.00 95.75 88 LYS A C 1
ATOM 718 O O . LYS A 1 88 ? -1.776 9.813 -13.535 1.00 95.75 88 LYS A O 1
ATOM 723 N N . LEU A 1 89 ? -1.101 8.987 -11.558 1.00 95.12 89 LEU A N 1
ATOM 724 C CA . LEU A 1 89 ? -1.870 7.752 -11.690 1.00 95.12 89 LEU A CA 1
ATOM 725 C C . LEU A 1 89 ? -3.354 8.107 -11.558 1.00 95.12 89 LEU A C 1
ATOM 727 O O . LEU A 1 89 ? -3.757 8.729 -10.580 1.00 95.12 89 LEU A O 1
ATOM 731 N N . LEU A 1 90 ? -4.163 7.700 -12.540 1.00 89.50 90 LEU A N 1
ATOM 732 C CA . LEU A 1 90 ? -5.565 8.122 -12.653 1.00 89.50 90 LEU A CA 1
ATOM 733 C C . LEU A 1 90 ? -6.375 7.878 -11.367 1.00 89.50 90 LEU A C 1
ATOM 735 O O . LEU A 1 90 ? -7.204 8.705 -10.996 1.00 89.50 90 LEU A O 1
ATOM 739 N N . TYR A 1 91 ? -6.100 6.763 -10.688 1.00 89.81 91 TYR A N 1
ATOM 740 C CA . TYR A 1 91 ? -6.711 6.388 -9.416 1.00 89.81 91 TYR A CA 1
ATOM 741 C C . TYR A 1 91 ? -5.635 5.955 -8.421 1.00 89.81 91 TYR A C 1
ATOM 743 O O . TYR A 1 91 ? -5.638 4.816 -7.952 1.00 89.81 91 TYR A O 1
ATOM 751 N N . ALA A 1 92 ? -4.685 6.843 -8.125 1.00 91.31 92 ALA A N 1
ATOM 752 C CA . ALA A 1 92 ? -3.724 6.618 -7.049 1.00 91.31 92 ALA A CA 1
ATOM 753 C C . ALA A 1 92 ? -4.442 6.330 -5.710 1.00 91.31 92 ALA A C 1
ATOM 755 O O . ALA A 1 92 ? -5.557 6.816 -5.506 1.00 91.31 92 ALA A O 1
ATOM 756 N N . PRO A 1 93 ? -3.862 5.503 -4.823 1.00 92.88 93 PRO A N 1
ATOM 757 C CA . PRO A 1 93 ? -4.506 5.166 -3.563 1.00 92.88 93 PRO A CA 1
ATOM 758 C C . PRO A 1 93 ? -4.443 6.346 -2.592 1.00 92.88 93 PRO A C 1
ATOM 760 O O . PRO A 1 93 ? -3.395 6.969 -2.422 1.00 92.88 93 PRO A O 1
ATOM 763 N N . THR A 1 94 ? -5.561 6.592 -1.927 1.00 94.38 94 THR A N 1
ATOM 764 C CA . THR A 1 94 ? -5.704 7.517 -0.804 1.00 94.38 94 THR A CA 1
ATOM 765 C C . THR A 1 94 ? -6.344 6.759 0.357 1.00 94.38 94 THR A C 1
ATOM 767 O O . THR A 1 94 ? -7.054 5.764 0.152 1.00 94.38 94 THR A O 1
ATOM 770 N N . ILE A 1 95 ? -6.063 7.197 1.583 1.00 97.12 95 ILE A N 1
ATOM 771 C CA . ILE A 1 95 ? -6.594 6.567 2.795 1.00 97.12 95 ILE A CA 1
ATOM 772 C C . ILE A 1 95 ? -7.229 7.636 3.676 1.00 97.12 95 ILE A C 1
ATOM 774 O O . ILE A 1 95 ? -6.639 8.687 3.925 1.00 97.12 95 ILE A O 1
ATOM 778 N N . HIS A 1 96 ? -8.432 7.352 4.157 1.00 96.56 96 HIS A N 1
ATOM 779 C CA . HIS A 1 96 ? -9.202 8.204 5.046 1.00 96.56 96 HIS A CA 1
ATOM 780 C C . HIS A 1 96 ? -9.420 7.471 6.362 1.00 96.56 96 HIS A C 1
ATOM 782 O O . HIS A 1 96 ? -10.071 6.434 6.381 1.00 96.56 96 HIS A O 1
ATOM 788 N N . PHE A 1 97 ? -8.942 8.029 7.467 1.00 98.06 97 PHE A N 1
ATOM 789 C CA . PHE A 1 97 ? -9.302 7.566 8.803 1.00 98.06 97 PHE A CA 1
ATOM 790 C C . PHE A 1 97 ? -10.343 8.503 9.405 1.00 98.06 97 PHE A C 1
ATOM 792 O O . PHE A 1 97 ? -10.158 9.723 9.372 1.00 98.06 97 PHE A O 1
ATOM 799 N N . LEU A 1 98 ? -11.426 7.952 9.952 1.00 97.44 98 LEU A N 1
ATOM 800 C CA . LEU A 1 98 ? -12.455 8.695 10.674 1.00 97.44 98 LEU A CA 1
ATOM 801 C C . LEU A 1 98 ? -12.808 7.966 11.976 1.00 97.44 98 LEU A C 1
ATOM 803 O O . LEU A 1 98 ? -13.176 6.795 11.944 1.00 97.44 98 LEU A O 1
ATOM 807 N N . LYS A 1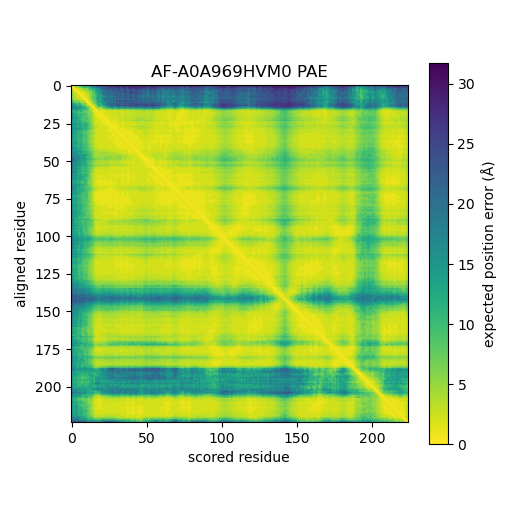 99 ? -12.744 8.678 13.105 1.00 97.38 99 LYS A N 1
ATOM 808 C CA . LYS A 1 99 ? -13.182 8.177 14.418 1.00 97.38 99 LYS A CA 1
ATOM 809 C C . LYS A 1 99 ? -14.531 8.773 14.788 1.00 97.38 99 LYS A C 1
ATOM 811 O O . LYS A 1 99 ? -14.724 9.979 14.600 1.00 97.38 99 LYS A O 1
ATOM 816 N N . PHE A 1 100 ? -15.407 7.962 15.368 1.00 96.94 100 PHE A N 1
ATOM 817 C CA . PHE A 1 100 ? -16.704 8.373 15.897 1.00 96.94 100 PHE A CA 1
ATOM 818 C C . PHE A 1 100 ? -16.810 8.081 17.391 1.00 96.94 100 PHE A C 1
ATOM 820 O O . PHE A 1 100 ? -16.210 7.128 17.884 1.00 96.94 100 PHE A O 1
ATOM 827 N N . ASP A 1 101 ? -17.574 8.905 18.101 1.00 95.25 101 ASP A N 1
ATOM 828 C CA . ASP A 1 101 ? -17.986 8.624 19.475 1.00 95.25 101 ASP A CA 1
ATOM 829 C C . ASP A 1 101 ? -19.236 7.722 19.537 1.00 95.25 101 ASP A C 1
ATOM 831 O O . ASP A 1 101 ? -19.784 7.306 18.513 1.00 95.25 101 ASP A O 1
ATOM 835 N N . GLU A 1 102 ? -19.697 7.425 20.753 1.00 95.06 102 GLU A N 1
ATOM 836 C CA . GLU A 1 102 ? -20.881 6.593 21.026 1.00 95.06 102 GLU A CA 1
ATOM 837 C C . GLU A 1 102 ? -22.189 7.176 20.469 1.00 95.06 102 GLU A C 1
ATOM 839 O O . GLU A 1 102 ? -23.154 6.446 20.250 1.00 95.06 102 GLU A O 1
ATOM 844 N N . THR A 1 103 ? -22.233 8.483 20.196 1.00 94.88 103 THR A N 1
ATOM 845 C CA . THR A 1 103 ? -23.398 9.146 19.590 1.00 94.88 103 THR A CA 1
ATOM 846 C C . THR A 1 103 ? -23.352 9.132 18.061 1.00 94.88 103 THR A C 1
ATOM 848 O O . THR A 1 103 ? -24.275 9.612 17.401 1.00 94.88 103 THR A O 1
ATOM 851 N N . GLY A 1 104 ? -22.280 8.580 17.480 1.00 91.94 104 GLY A N 1
ATOM 852 C CA . GLY A 1 104 ? -22.030 8.580 16.044 1.00 91.94 104 GLY A CA 1
ATOM 853 C C . GLY A 1 104 ? -21.493 9.913 15.517 1.00 91.94 104 GLY A C 1
ATOM 854 O O . GLY A 1 104 ? -21.480 10.126 14.302 1.00 91.94 104 GLY A O 1
ATOM 855 N N . GLN A 1 105 ? -21.038 10.822 16.386 1.00 95.44 105 GLN A N 1
ATOM 856 C CA . GLN A 1 105 ? -20.412 12.068 15.957 1.00 95.44 105 GLN A CA 1
ATOM 857 C C . GLN A 1 105 ? -18.935 11.833 15.633 1.00 95.44 105 GLN A C 1
ATOM 859 O O . GLN A 1 105 ? -18.201 11.184 16.373 1.00 95.44 105 GLN A O 1
ATOM 864 N N . LYS A 1 106 ? -18.477 12.374 14.499 1.00 96.31 106 LYS A N 1
ATOM 865 C CA . LYS A 1 106 ? -17.072 12.290 14.089 1.00 96.31 106 LYS A CA 1
ATOM 866 C C . LYS A 1 106 ? -16.197 13.171 14.984 1.00 96.31 106 LYS A C 1
ATOM 868 O O . LYS A 1 106 ? -16.345 14.391 14.958 1.00 96.31 106 LYS A O 1
ATOM 873 N N . VAL A 1 107 ? -15.223 12.559 15.652 1.00 97.06 107 VAL A N 1
ATOM 874 C CA . VAL A 1 107 ? -14.308 13.214 16.603 1.00 97.06 107 VAL A CA 1
ATOM 875 C C . VAL A 1 107 ? -12.859 13.298 16.116 1.00 97.06 107 VAL A C 1
ATOM 877 O O . VAL A 1 107 ? -12.104 14.134 16.600 1.00 97.06 107 VAL A O 1
ATOM 880 N N . ASN A 1 108 ? -12.455 12.482 15.136 1.00 97.00 108 ASN A N 1
ATOM 881 C CA . ASN A 1 108 ? -11.117 12.560 14.536 1.00 97.00 108 ASN A CA 1
ATOM 882 C C . ASN A 1 108 ? -11.167 12.280 13.027 1.00 97.00 108 ASN A C 1
ATOM 884 O O . ASN A 1 108 ? -12.034 11.539 12.552 1.00 97.00 108 ASN A O 1
ATOM 888 N N . LYS A 1 109 ? -10.237 12.873 12.271 1.00 96.62 109 LYS A N 1
ATOM 889 C CA . LYS A 1 109 ? -10.027 12.599 10.848 1.00 96.62 109 LYS A CA 1
ATOM 890 C C . LYS A 1 109 ? -8.548 12.732 10.481 1.00 96.62 109 LYS A C 1
ATOM 892 O O . LYS A 1 109 ? -7.967 13.792 10.692 1.00 96.62 109 LYS A O 1
ATOM 897 N N . ILE A 1 110 ? -7.995 11.712 9.826 1.00 98.00 110 ILE A N 1
ATOM 898 C CA . ILE A 1 110 ? -6.662 11.753 9.200 1.00 98.00 110 ILE A CA 1
ATOM 899 C C . ILE A 1 110 ? -6.807 11.399 7.718 1.00 98.00 110 ILE A C 1
ATOM 901 O O . ILE A 1 110 ? -7.674 10.607 7.342 1.00 98.00 110 ILE A O 1
ATOM 905 N N . LEU A 1 111 ? -6.007 12.037 6.864 1.00 96.94 111 LEU A N 1
ATOM 906 C CA . LEU A 1 111 ? -6.083 11.884 5.416 1.00 96.94 111 LEU A CA 1
ATOM 907 C C . LEU A 1 111 ? -4.688 11.747 4.808 1.00 96.94 111 LEU A C 1
ATOM 909 O O . LEU A 1 111 ? -3.856 12.641 4.950 1.00 96.94 111 LEU A O 1
ATOM 913 N N . TRP A 1 112 ? -4.473 10.652 4.082 1.00 97.81 112 TRP A N 1
ATOM 914 C CA . TRP A 1 112 ? -3.272 10.408 3.289 1.00 97.81 112 TRP A CA 1
ATOM 915 C C . TRP A 1 112 ? -3.625 10.490 1.803 1.00 97.81 112 TRP A C 1
ATOM 917 O O . TRP A 1 112 ? -3.959 9.487 1.175 1.00 97.81 112 TRP A O 1
ATOM 927 N N . GLU A 1 113 ? -3.580 11.702 1.247 1.00 94.62 113 GLU A N 1
ATOM 928 C CA . GLU A 1 113 ? -3.924 11.982 -0.161 1.00 94.62 113 GLU A CA 1
ATOM 929 C C . GLU A 1 113 ? -2.840 12.764 -0.915 1.00 94.62 113 GLU A C 1
ATOM 931 O O . GLU A 1 113 ? -3.007 13.152 -2.069 1.00 94.62 113 GLU A O 1
ATOM 936 N N . ASP A 1 114 ? -1.703 13.038 -0.278 1.00 95.62 114 ASP A N 1
ATOM 937 C CA . ASP A 1 114 ? -0.661 13.872 -0.870 1.00 95.62 114 ASP A CA 1
ATOM 938 C C . ASP A 1 114 ? 0.246 13.105 -1.847 1.00 95.62 114 ASP A C 1
ATOM 940 O O . ASP A 1 114 ? 1.114 13.716 -2.467 1.00 95.62 114 ASP A O 1
ATOM 944 N N . HIS A 1 115 ? 0.039 11.795 -2.012 1.00 96.44 115 HIS A N 1
ATOM 945 C CA . HIS A 1 115 ? 0.794 10.907 -2.900 1.00 96.44 115 HIS A CA 1
ATOM 946 C C . HIS A 1 115 ? 2.305 10.838 -2.599 1.00 96.44 115 HIS A C 1
ATOM 948 O O . HIS A 1 115 ? 3.092 10.379 -3.437 1.00 96.44 115 HIS A O 1
ATOM 954 N N . SER A 1 116 ? 2.758 11.307 -1.434 1.00 96.69 116 SER A N 1
ATOM 955 C CA . SER A 1 116 ? 4.172 11.260 -1.035 1.00 96.69 116 SER A CA 1
ATOM 956 C C . SER A 1 116 ? 4.624 9.838 -0.688 1.00 96.69 116 SER A C 1
ATOM 958 O O . SER A 1 116 ? 5.773 9.465 -0.954 1.00 96.69 116 SER A O 1
ATOM 960 N N . LEU A 1 117 ? 3.688 9.026 -0.202 1.00 98.06 117 LEU A N 1
ATOM 961 C CA . LEU A 1 117 ? 3.918 7.673 0.278 1.00 98.06 117 LEU A CA 1
ATOM 962 C C . LEU A 1 117 ? 3.628 6.622 -0.805 1.00 98.06 117 LEU A C 1
ATOM 964 O O . LEU A 1 117 ? 2.711 6.770 -1.616 1.00 98.06 117 LEU A O 1
ATOM 968 N N . ASN A 1 118 ? 4.438 5.568 -0.835 1.00 98.00 118 ASN A N 1
ATOM 969 C CA . ASN A 1 118 ? 4.157 4.331 -1.560 1.00 98.00 118 ASN A CA 1
ATOM 970 C C . ASN A 1 118 ? 3.297 3.388 -0.683 1.00 98.00 118 ASN A C 1
ATOM 972 O O . ASN A 1 118 ? 3.059 3.696 0.485 1.00 98.00 118 ASN A O 1
ATOM 976 N N . PRO A 1 119 ? 2.818 2.243 -1.203 1.00 97.88 119 PRO A N 1
ATOM 977 C CA . PRO A 1 119 ? 1.930 1.356 -0.447 1.00 97.88 119 PRO A CA 1
ATOM 978 C C . PRO A 1 119 ? 2.486 0.885 0.905 1.00 97.88 119 PRO A C 1
ATOM 980 O O . PRO A 1 119 ? 1.751 0.883 1.887 1.00 97.88 119 PRO A O 1
ATOM 983 N N . LYS A 1 120 ? 3.780 0.543 0.984 1.00 97.88 120 LYS A N 1
ATOM 984 C CA . LYS A 1 120 ? 4.424 0.155 2.249 1.00 97.88 120 LYS A CA 1
ATOM 985 C C . LYS A 1 120 ? 4.428 1.312 3.248 1.00 97.88 120 LYS A C 1
ATOM 987 O O . LYS A 1 120 ? 4.033 1.147 4.394 1.00 97.88 120 LYS A O 1
ATOM 992 N N . GLU A 1 121 ? 4.854 2.490 2.810 1.00 98.44 121 GLU A N 1
ATOM 993 C CA . GLU A 1 121 ? 4.910 3.676 3.667 1.00 98.44 121 GLU A CA 1
ATOM 994 C C . GLU A 1 121 ? 3.514 4.139 4.113 1.00 98.44 121 GLU A C 1
ATOM 996 O O . GLU A 1 121 ? 3.378 4.654 5.216 1.00 98.44 121 GLU A O 1
ATOM 1001 N N . LEU A 1 122 ? 2.473 3.936 3.294 1.00 98.06 122 LEU A N 1
ATOM 1002 C CA . LEU A 1 122 ? 1.080 4.190 3.681 1.00 98.06 122 LEU A CA 1
ATOM 1003 C C . LEU A 1 122 ? 0.648 3.297 4.849 1.00 98.06 122 LEU A C 1
ATOM 1005 O O . LEU A 1 122 ? 0.021 3.788 5.782 1.00 98.06 122 LEU A O 1
ATOM 1009 N N . ILE A 1 123 ? 1.005 2.011 4.820 1.00 97.62 123 ILE A N 1
ATOM 1010 C CA . ILE A 1 123 ? 0.710 1.074 5.914 1.00 97.62 123 ILE A CA 1
ATOM 1011 C C . ILE A 1 123 ? 1.411 1.513 7.198 1.00 97.62 123 ILE A C 1
ATOM 1013 O O . ILE A 1 123 ? 0.773 1.619 8.246 1.00 97.62 123 ILE A O 1
ATOM 1017 N N . GLU A 1 124 ? 2.699 1.844 7.107 1.00 97.50 124 GLU A N 1
ATOM 1018 C CA . GLU A 1 124 ? 3.452 2.354 8.256 1.00 97.50 124 GLU A CA 1
ATOM 1019 C C . GLU A 1 124 ? 2.879 3.676 8.779 1.00 97.50 124 GLU A C 1
ATOM 1021 O O . GLU A 1 124 ? 2.815 3.892 9.987 1.00 97.50 124 GLU A O 1
ATOM 1026 N N . ALA A 1 125 ? 2.420 4.566 7.898 1.00 98.06 125 ALA A N 1
ATOM 1027 C CA . ALA A 1 125 ? 1.793 5.819 8.301 1.00 98.06 125 ALA A CA 1
ATOM 1028 C C . ALA A 1 125 ? 0.468 5.589 9.041 1.00 98.06 125 ALA A C 1
ATOM 1030 O O . ALA A 1 125 ? 0.245 6.211 10.078 1.00 98.06 125 ALA A O 1
ATOM 1031 N N . VAL A 1 126 ? -0.376 4.667 8.566 1.00 97.44 126 VAL A N 1
ATOM 1032 C CA . VAL A 1 126 ? -1.621 4.284 9.253 1.00 97.44 126 VAL A CA 1
ATOM 1033 C C . VAL A 1 126 ? -1.328 3.724 10.645 1.00 97.44 126 VAL A C 1
ATOM 1035 O O . VAL A 1 126 ? -2.000 4.101 11.603 1.00 97.44 126 VAL A O 1
ATOM 1038 N N . TRP A 1 127 ? -0.311 2.871 10.779 1.00 96.38 127 TRP A N 1
ATOM 1039 C CA . TRP A 1 127 ? 0.082 2.307 12.071 1.00 96.38 127 TRP A CA 1
ATOM 1040 C C . TRP A 1 127 ? 0.669 3.354 13.029 1.00 96.38 127 TRP A C 1
ATOM 1042 O O . TRP A 1 127 ? 0.344 3.396 14.212 1.00 96.38 127 TRP A O 1
ATOM 1052 N N . THR A 1 128 ? 1.543 4.225 12.535 1.00 96.12 128 THR A N 1
ATOM 1053 C CA . THR A 1 128 ? 2.318 5.120 13.408 1.00 96.12 128 THR A CA 1
ATOM 1054 C C . THR A 1 128 ? 1.590 6.410 13.780 1.00 96.12 128 THR A C 1
ATOM 1056 O O . THR A 1 128 ? 1.862 6.962 14.851 1.00 96.12 128 THR A O 1
ATOM 1059 N N . GLN A 1 129 ? 0.695 6.908 12.919 1.00 97.06 129 GLN A N 1
ATOM 1060 C CA . GLN A 1 129 ? 0.066 8.227 13.072 1.00 97.06 129 GLN A CA 1
ATOM 1061 C C . GLN A 1 129 ? -1.317 8.187 13.730 1.00 97.06 129 GLN A C 1
ATOM 1063 O O . GLN A 1 129 ? -1.767 9.225 14.215 1.00 97.06 129 GLN A O 1
ATOM 1068 N N . ILE A 1 130 ? -1.994 7.035 13.772 1.00 96.12 130 ILE A N 1
ATOM 1069 C CA . ILE A 1 130 ? -3.258 6.898 14.505 1.00 96.12 130 ILE A CA 1
ATOM 1070 C C . ILE A 1 130 ? -2.931 6.587 15.976 1.00 96.12 130 ILE A C 1
ATOM 1072 O O . ILE A 1 130 ? -2.361 5.534 16.268 1.00 96.12 130 ILE A O 1
ATOM 1076 N N . PRO A 1 131 ? -3.254 7.488 16.920 1.00 92.44 131 PRO A N 1
ATOM 1077 C CA . PRO A 1 131 ? -2.917 7.295 18.329 1.00 92.44 131 PRO A CA 1
ATOM 1078 C C . PRO A 1 131 ? -3.725 6.166 18.982 1.00 92.44 131 PRO A C 1
ATOM 1080 O O . PRO A 1 131 ? -3.211 5.508 19.882 1.00 92.44 131 PRO A O 1
ATOM 1083 N N . ASP A 1 132 ? -4.941 5.911 18.496 1.00 93.50 132 ASP A N 1
ATOM 1084 C CA . ASP A 1 132 ? -5.885 4.923 19.031 1.00 93.50 132 ASP A CA 1
ATOM 1085 C C . ASP A 1 132 ? -5.335 3.488 19.048 1.00 93.50 132 ASP A C 1
ATOM 1087 O O . ASP A 1 132 ? -5.724 2.674 19.880 1.00 93.50 132 ASP A O 1
ATOM 1091 N N . TRP A 1 133 ? -4.382 3.168 18.168 1.00 91.75 133 TRP A N 1
ATOM 1092 C CA . TRP A 1 133 ? -3.727 1.855 18.141 1.00 91.75 133 TRP A CA 1
ATOM 1093 C C . TRP A 1 133 ? -2.856 1.584 19.368 1.00 91.75 133 TRP A C 1
ATOM 1095 O O . TRP A 1 133 ? -2.562 0.434 19.676 1.00 91.75 133 TRP A O 1
ATOM 1105 N N . LYS A 1 134 ? -2.436 2.641 20.072 1.00 87.31 134 LYS A N 1
ATOM 1106 C CA . LYS A 1 134 ? -1.611 2.552 21.283 1.00 87.31 134 LYS A CA 1
ATOM 1107 C C . LYS A 1 134 ? -2.449 2.507 22.558 1.00 87.31 134 LYS A C 1
ATOM 1109 O O . LYS A 1 134 ? -1.881 2.439 23.644 1.00 87.31 134 LYS A O 1
ATOM 1114 N N . GLU A 1 135 ? -3.772 2.576 22.441 1.00 90.00 135 GLU A N 1
ATOM 1115 C CA . GLU A 1 135 ? -4.682 2.374 23.563 1.00 90.00 135 GLU A CA 1
ATOM 1116 C C . GLU A 1 135 ? -4.819 0.877 23.861 1.00 90.00 135 GLU A C 1
ATOM 1118 O O . GLU A 1 135 ? -4.677 0.029 22.980 1.00 90.00 135 GLU A O 1
ATOM 1123 N N . GLY A 1 136 ? -5.070 0.541 25.122 1.00 88.69 136 GLY A N 1
ATOM 1124 C CA . GLY A 1 136 ? -5.103 -0.838 25.583 1.00 88.69 136 GLY A CA 1
ATOM 1125 C C . GLY A 1 136 ? -5.415 -0.937 27.065 1.00 88.69 136 GLY A C 1
ATOM 1126 O O . GLY A 1 136 ? -5.710 0.062 27.725 1.00 88.69 136 GLY A O 1
ATOM 1127 N N . VAL A 1 137 ? -5.327 -2.152 27.592 1.00 90.06 137 VAL A N 1
ATOM 1128 C CA . VAL A 1 137 ? -5.605 -2.460 28.995 1.00 90.06 137 VAL A CA 1
ATOM 1129 C C . VAL A 1 137 ? -4.400 -3.114 29.659 1.00 90.06 137 VAL A C 1
ATOM 1131 O O . VAL A 1 137 ? -3.714 -3.944 29.064 1.00 90.06 137 VAL A O 1
ATOM 1134 N N . ASP A 1 138 ? -4.156 -2.767 30.921 1.00 90.50 138 ASP A N 1
ATOM 1135 C CA . ASP A 1 138 ? -3.189 -3.476 31.756 1.00 90.50 138 ASP A CA 1
ATOM 1136 C C . ASP A 1 138 ? -3.849 -4.713 32.370 1.00 90.50 138 ASP A C 1
ATOM 1138 O O . ASP A 1 138 ? -4.764 -4.608 33.190 1.00 90.50 138 ASP A O 1
ATOM 1142 N N . VAL A 1 139 ? -3.357 -5.892 32.003 1.00 89.62 139 VAL A N 1
ATOM 1143 C CA . VAL A 1 139 ? -3.815 -7.177 32.538 1.00 89.62 139 VAL A CA 1
ATOM 1144 C C . VAL A 1 139 ? -2.809 -7.677 33.572 1.00 89.62 139 VAL A C 1
ATOM 1146 O O . VAL A 1 139 ? -1.596 -7.612 33.364 1.00 89.62 139 VAL A O 1
ATOM 1149 N N . ALA A 1 140 ? -3.301 -8.166 34.711 1.00 88.94 140 ALA A N 1
ATOM 1150 C CA . ALA A 1 140 ? -2.449 -8.780 35.723 1.00 88.94 140 ALA A CA 1
ATOM 1151 C C . ALA A 1 140 ? -1.889 -10.122 35.217 1.00 88.94 140 ALA A C 1
ATOM 1153 O O . ALA A 1 140 ? -2.649 -10.992 34.797 1.00 88.94 140 ALA A O 1
ATOM 1154 N N . ASP A 1 141 ? -0.572 -10.289 35.305 1.00 85.00 141 ASP A N 1
ATOM 1155 C CA . ASP A 1 141 ? 0.161 -11.512 34.975 1.00 85.00 141 ASP A CA 1
ATOM 1156 C C . ASP A 1 141 ? 1.033 -11.908 36.179 1.00 85.00 141 ASP A C 1
ATOM 1158 O O . ASP A 1 141 ? 2.206 -11.538 36.313 1.00 85.00 141 ASP A O 1
ATOM 1162 N N . GLY A 1 142 ? 0.398 -12.566 37.153 1.00 85.88 142 GLY A N 1
ATOM 1163 C CA . GLY A 1 142 ? 1.006 -12.873 38.447 1.00 85.88 142 GLY A CA 1
ATOM 1164 C C . GLY A 1 142 ? 1.374 -11.604 39.225 1.00 85.88 142 GLY A C 1
ATOM 1165 O O . GLY A 1 142 ? 0.498 -10.846 39.634 1.00 85.88 142 GLY A O 1
ATOM 1166 N N . MET A 1 143 ? 2.676 -11.386 39.450 1.00 86.56 143 MET A N 1
ATOM 1167 C CA . MET A 1 143 ? 3.197 -10.172 40.102 1.00 86.56 143 MET A CA 1
ATOM 1168 C C . MET A 1 143 ? 3.471 -9.018 39.125 1.00 86.56 143 MET A C 1
ATOM 1170 O O . MET A 1 143 ? 3.819 -7.921 39.564 1.00 86.56 143 MET A O 1
ATOM 1174 N N . PHE A 1 144 ? 3.339 -9.246 37.818 1.00 85.81 144 PHE A N 1
ATOM 1175 C CA . PHE A 1 144 ? 3.600 -8.248 36.786 1.00 85.81 144 PHE A CA 1
ATOM 1176 C C . PHE A 1 144 ? 2.293 -7.737 36.174 1.00 85.81 144 PHE A C 1
ATOM 1178 O O . PHE A 1 144 ? 1.232 -8.348 36.304 1.00 85.81 144 PHE A O 1
ATOM 1185 N N . ARG A 1 145 ? 2.368 -6.586 35.502 1.00 84.00 145 ARG A N 1
ATOM 1186 C CA . ARG A 1 145 ? 1.300 -6.095 34.627 1.00 84.00 145 ARG A CA 1
ATOM 1187 C C . ARG A 1 145 ? 1.769 -6.210 33.189 1.00 84.00 145 ARG A C 1
ATOM 1189 O O . ARG A 1 145 ? 2.878 -5.779 32.873 1.00 84.00 145 ARG A O 1
ATOM 1196 N N . LYS A 1 146 ? 0.926 -6.781 32.339 1.00 90.69 146 LYS A N 1
ATOM 1197 C CA . LYS A 1 146 ? 1.136 -6.869 30.900 1.00 90.69 146 LYS A CA 1
ATOM 1198 C C . LYS A 1 146 ? 0.165 -5.919 30.212 1.00 90.69 146 LYS A C 1
ATOM 1200 O O . LYS A 1 146 ? -1.045 -6.074 30.351 1.00 90.69 146 LYS A O 1
ATOM 1205 N N . PHE A 1 147 ? 0.699 -4.969 29.455 1.00 89.31 147 PHE A N 1
ATOM 1206 C CA . PHE A 1 147 ? -0.107 -4.118 28.589 1.00 89.31 147 PHE A CA 1
ATOM 1207 C C . PHE A 1 147 ? -0.588 -4.923 27.376 1.00 89.31 147 PHE A C 1
ATOM 1209 O O . PHE A 1 147 ? 0.213 -5.585 26.709 1.00 89.31 147 PHE A O 1
ATOM 1216 N N . VAL A 1 148 ? -1.886 -4.869 27.098 1.00 89.19 148 VAL A N 1
ATOM 1217 C CA . VAL A 1 148 ? -2.524 -5.503 25.943 1.00 89.19 148 VAL A CA 1
ATOM 1218 C C . VAL A 1 148 ? -3.146 -4.397 25.090 1.00 89.19 148 VAL A C 1
ATOM 1220 O O . VAL A 1 148 ? -4.102 -3.770 25.553 1.00 89.19 148 VAL A O 1
ATOM 1223 N N . PRO A 1 149 ? -2.617 -4.115 23.883 1.00 90.81 149 PRO A N 1
ATOM 1224 C CA . PRO A 1 149 ? -3.195 -3.101 23.011 1.00 90.81 149 PRO A CA 1
ATOM 1225 C C . PRO A 1 149 ? -4.567 -3.551 22.502 1.00 90.81 149 PRO A C 1
ATOM 1227 O O . PRO A 1 149 ? -4.806 -4.740 22.297 1.00 90.81 149 PRO A O 1
ATOM 1230 N N . ASN A 1 150 ? -5.451 -2.591 22.242 1.00 89.25 150 ASN A N 1
ATOM 1231 C CA . ASN A 1 150 ? -6.755 -2.851 21.628 1.00 89.25 150 ASN A CA 1
ATOM 1232 C C . ASN A 1 150 ? -6.616 -3.397 20.199 1.00 89.25 150 ASN A C 1
ATOM 1234 O O . ASN A 1 150 ? -7.491 -4.116 19.722 1.00 89.25 150 ASN A O 1
ATOM 1238 N N . TYR A 1 151 ? -5.517 -3.051 19.523 1.00 91.94 151 TYR A N 1
ATOM 1239 C CA . TYR A 1 151 ? -5.224 -3.456 18.156 1.00 91.94 151 TYR A CA 1
ATOM 1240 C C . TYR A 1 151 ? -3.774 -3.916 18.038 1.00 91.94 151 TYR A C 1
ATOM 1242 O O . TYR A 1 151 ? -2.844 -3.187 18.381 1.00 91.94 151 TYR A O 1
ATOM 1250 N N . GLU A 1 152 ? -3.577 -5.126 17.524 1.00 91.88 152 GLU A N 1
ATOM 1251 C CA . GLU A 1 152 ? -2.244 -5.645 17.234 1.00 91.88 152 GLU A CA 1
ATOM 1252 C C . GLU A 1 152 ? -1.714 -5.089 15.907 1.00 91.88 152 GLU A C 1
ATOM 1254 O O . GLU A 1 152 ? -2.449 -4.962 14.923 1.00 91.88 152 GLU A O 1
ATOM 1259 N N . GLU A 1 153 ? -0.414 -4.789 15.868 1.00 92.38 153 GLU A N 1
ATOM 1260 C CA . GLU A 1 153 ? 0.263 -4.238 14.687 1.00 92.38 153 GLU A CA 1
ATOM 1261 C C . GLU A 1 153 ? 0.078 -5.118 13.452 1.00 92.38 153 GLU A C 1
ATOM 1263 O O . GLU A 1 153 ? -0.236 -4.624 12.370 1.00 92.38 153 GLU A O 1
ATOM 1268 N N . GLU A 1 154 ? 0.238 -6.430 13.626 1.00 92.19 154 GLU A N 1
ATOM 1269 C CA . GLU A 1 154 ? 0.129 -7.417 12.554 1.00 92.19 154 GLU A CA 1
ATOM 1270 C C . GLU A 1 154 ? -1.269 -7.413 11.923 1.00 92.19 154 GLU A C 1
ATOM 1272 O O . GLU A 1 154 ? -1.393 -7.400 10.699 1.00 92.19 154 GLU A O 1
ATOM 1277 N N . VAL A 1 155 ? -2.320 -7.294 12.744 1.00 92.00 155 VAL A N 1
ATOM 1278 C CA . VAL A 1 155 ? -3.711 -7.229 12.275 1.00 92.00 155 VAL A CA 1
ATOM 1279 C C . VAL A 1 155 ? -3.954 -5.965 11.452 1.00 92.00 155 VAL A C 1
ATOM 1281 O O . VAL A 1 155 ? -4.524 -6.040 10.363 1.00 92.00 155 VAL A O 1
ATOM 1284 N N . ILE A 1 156 ? -3.506 -4.798 11.930 1.00 94.56 156 ILE A N 1
ATOM 1285 C CA . ILE A 1 156 ? -3.672 -3.538 11.189 1.00 94.56 156 ILE A CA 1
ATOM 1286 C C . ILE A 1 156 ? -2.886 -3.578 9.876 1.00 94.56 156 ILE A C 1
ATOM 1288 O O . ILE A 1 156 ? -3.418 -3.194 8.832 1.00 94.56 156 ILE A O 1
ATOM 1292 N N . ARG A 1 157 ? -1.646 -4.077 9.894 1.00 94.81 157 ARG A N 1
ATOM 1293 C CA . ARG A 1 157 ? -0.824 -4.208 8.685 1.00 94.81 157 ARG A CA 1
ATOM 1294 C C . ARG A 1 157 ? -1.473 -5.119 7.648 1.00 94.81 157 ARG A C 1
ATOM 1296 O O . ARG A 1 157 ? -1.589 -4.705 6.496 1.00 94.81 157 ARG A O 1
ATOM 1303 N N . GLU A 1 158 ? -1.958 -6.290 8.053 1.00 92.88 158 GLU A N 1
ATOM 1304 C CA . GLU A 1 158 ? -2.615 -7.250 7.160 1.00 92.88 158 GLU A CA 1
ATOM 1305 C C . GLU A 1 158 ? -3.936 -6.695 6.598 1.00 92.88 158 GLU A C 1
ATOM 1307 O O . GLU A 1 158 ? -4.206 -6.810 5.401 1.00 92.88 158 GLU A O 1
ATOM 1312 N N . LEU A 1 159 ? -4.751 -6.013 7.416 1.00 93.44 159 LEU A N 1
ATOM 1313 C CA . LEU A 1 159 ? -5.975 -5.349 6.945 1.00 93.44 159 LEU A CA 1
ATOM 1314 C C . LEU A 1 159 ? -5.673 -4.295 5.875 1.00 93.44 159 LEU A C 1
ATOM 1316 O O . LEU A 1 159 ? -6.332 -4.246 4.832 1.00 93.44 159 LEU A O 1
ATOM 1320 N N . MET A 1 160 ? -4.656 -3.464 6.108 1.00 95.94 160 MET A N 1
ATOM 1321 C CA . MET A 1 160 ? -4.268 -2.425 5.159 1.00 95.94 160 MET A CA 1
ATOM 1322 C C . MET A 1 160 ? -3.617 -2.998 3.901 1.00 95.94 160 MET A C 1
ATOM 1324 O O . MET A 1 160 ? -3.868 -2.500 2.800 1.00 95.94 160 MET A O 1
ATOM 1328 N N . ALA A 1 161 ? -2.832 -4.065 4.035 1.00 94.81 161 ALA A N 1
ATOM 1329 C CA . ALA A 1 161 ? -2.270 -4.782 2.905 1.00 94.81 161 ALA A CA 1
ATOM 1330 C C . ALA A 1 161 ? -3.356 -5.372 2.012 1.00 94.81 161 ALA A C 1
ATOM 1332 O O . ALA A 1 161 ? -3.360 -5.118 0.805 1.00 94.81 161 ALA A O 1
ATOM 1333 N N . ASN A 1 162 ? -4.337 -6.045 2.608 1.00 91.50 162 ASN A N 1
ATOM 1334 C CA . ASN A 1 162 ? -5.499 -6.560 1.897 1.00 91.50 162 ASN A CA 1
ATOM 1335 C C . ASN A 1 162 ? -6.284 -5.446 1.198 1.00 91.50 162 ASN A C 1
ATOM 1337 O O . ASN A 1 162 ? -6.629 -5.571 0.018 1.00 91.50 162 ASN A O 1
ATOM 1341 N N . ALA A 1 163 ? -6.521 -4.322 1.880 1.00 92.50 163 ALA A N 1
ATOM 1342 C CA . ALA A 1 163 ? -7.204 -3.180 1.284 1.00 92.50 163 ALA A CA 1
ATOM 1343 C C . ALA A 1 163 ? -6.454 -2.640 0.053 1.00 92.50 163 ALA A C 1
ATOM 1345 O O . ALA A 1 163 ? -7.067 -2.399 -0.986 1.00 92.50 163 ALA A O 1
ATOM 1346 N N . LEU A 1 164 ? -5.129 -2.499 0.113 1.00 94.12 164 LEU A N 1
ATOM 1347 C CA . LEU A 1 164 ? -4.338 -1.992 -1.012 1.00 94.12 164 LEU A CA 1
ATOM 1348 C C . LEU A 1 164 ? -4.230 -3.017 -2.154 1.00 94.12 164 LEU A C 1
ATOM 1350 O O . LEU A 1 164 ? -4.499 -2.683 -3.308 1.00 94.12 164 LEU A O 1
ATOM 1354 N N . VAL A 1 165 ? -3.919 -4.279 -1.847 1.00 92.31 165 VAL A N 1
ATOM 1355 C CA . VAL A 1 165 ? -3.748 -5.358 -2.837 1.00 92.31 165 VAL A CA 1
ATOM 1356 C C . VAL A 1 165 ? -5.043 -5.672 -3.582 1.00 92.31 165 VAL A C 1
ATOM 1358 O O . VAL A 1 165 ? -5.007 -5.983 -4.773 1.00 92.31 165 VAL A O 1
ATOM 1361 N N . HIS A 1 166 ? -6.203 -5.565 -2.937 1.00 87.81 166 HIS A N 1
ATOM 1362 C CA . HIS A 1 166 ? -7.486 -5.879 -3.572 1.00 87.81 166 HIS A CA 1
ATOM 1363 C C . HIS A 1 166 ? -8.212 -4.661 -4.161 1.00 87.81 166 HIS A C 1
ATOM 1365 O O . HIS A 1 166 ? -9.267 -4.825 -4.790 1.00 87.81 166 HIS A O 1
ATOM 1371 N N . ARG A 1 167 ? -7.639 -3.455 -4.035 1.00 89.06 167 ARG A N 1
ATOM 1372 C CA . ARG A 1 167 ? -8.223 -2.223 -4.579 1.00 89.06 167 ARG A CA 1
ATOM 1373 C C . ARG A 1 167 ? -8.290 -2.254 -6.110 1.00 89.06 167 ARG A C 1
ATOM 1375 O O . ARG A 1 167 ? -7.294 -2.564 -6.764 1.00 89.06 167 ARG A O 1
ATOM 1382 N N . PRO A 1 168 ? -9.421 -1.890 -6.732 1.00 85.56 168 PRO A N 1
ATOM 1383 C CA . PRO A 1 168 ? -9.476 -1.661 -8.166 1.00 85.56 168 PRO A CA 1
ATOM 1384 C C . PRO A 1 168 ? -8.767 -0.350 -8.520 1.00 85.56 168 PRO A C 1
ATOM 1386 O O . PRO A 1 168 ? -9.310 0.740 -8.375 1.00 85.56 168 PRO A O 1
ATOM 1389 N N . TYR A 1 169 ? -7.546 -0.448 -9.043 1.00 90.38 169 TYR A N 1
ATOM 1390 C CA . TYR A 1 169 ? -6.786 0.710 -9.535 1.00 90.38 169 TYR A CA 1
ATOM 1391 C C . TYR A 1 169 ? -7.273 1.248 -10.898 1.00 90.38 169 TYR A C 1
ATOM 1393 O O . TYR A 1 169 ? -6.692 2.176 -11.464 1.00 90.38 169 TYR A O 1
ATOM 1401 N N . THR A 1 170 ? -8.354 0.678 -11.432 1.00 87.31 170 THR A N 1
ATOM 1402 C CA . THR A 1 170 ? -9.016 1.056 -12.690 1.00 87.31 170 THR A CA 1
ATOM 1403 C C . THR A 1 170 ? -10.276 1.887 -12.491 1.00 87.31 170 THR A C 1
ATOM 1405 O O . THR A 1 170 ? -10.839 2.368 -13.473 1.00 87.31 170 THR A O 1
ATOM 1408 N N . THR A 1 171 ? -10.712 2.081 -11.248 1.00 83.50 171 THR A N 1
ATOM 1409 C CA . THR A 1 171 ? -11.900 2.861 -10.896 1.00 83.50 171 THR A CA 1
ATOM 1410 C C . THR A 1 171 ? -11.578 3.833 -9.772 1.00 83.50 171 THR A C 1
ATOM 1412 O O . THR A 1 171 ? -10.700 3.575 -8.948 1.00 83.50 171 THR A O 1
ATOM 1415 N N . ARG A 1 172 ? -12.305 4.953 -9.712 1.00 81.06 172 ARG A N 1
ATOM 1416 C CA . ARG A 1 172 ? -12.184 5.886 -8.589 1.00 81.06 172 ARG A CA 1
ATOM 1417 C C . ARG A 1 172 ? -12.609 5.194 -7.300 1.00 81.06 172 ARG A C 1
ATOM 1419 O O . ARG A 1 172 ? -13.626 4.505 -7.283 1.00 81.06 172 ARG A O 1
ATOM 1426 N N . GLY A 1 173 ? -11.871 5.463 -6.231 1.00 82.19 173 GLY A N 1
ATOM 1427 C CA . GLY A 1 173 ? -12.298 5.096 -4.898 1.00 82.19 173 GLY A CA 1
ATOM 1428 C C . GLY A 1 173 ? -11.166 5.061 -3.885 1.00 82.19 173 GLY A C 1
ATOM 1429 O O . GLY A 1 173 ? -10.029 4.723 -4.215 1.00 82.19 173 GLY A O 1
ATOM 1430 N N . ASP A 1 174 ? -11.492 5.404 -2.653 1.00 90.00 174 ASP A N 1
ATOM 1431 C CA . ASP A 1 174 ? -10.537 5.553 -1.564 1.00 90.00 174 ASP A CA 1
ATOM 1432 C C . ASP A 1 174 ? -10.643 4.353 -0.611 1.00 90.00 174 ASP A C 1
ATOM 1434 O O . ASP A 1 174 ? -11.599 3.565 -0.684 1.00 90.00 174 ASP A O 1
ATOM 1438 N N . VAL A 1 175 ? -9.647 4.192 0.259 1.00 94.44 175 VAL A N 1
ATOM 1439 C CA . VAL A 1 175 ? -9.724 3.265 1.394 1.00 94.44 175 VAL A CA 1
ATOM 1440 C C . VAL A 1 175 ? -10.189 4.052 2.613 1.00 94.44 175 VAL A C 1
ATOM 1442 O O . VAL A 1 175 ? -9.579 5.058 2.973 1.00 94.44 175 VAL A O 1
ATOM 1445 N N . PHE A 1 176 ? -11.253 3.595 3.262 1.00 95.69 176 PHE A N 1
ATOM 1446 C CA . PHE A 1 176 ? -11.777 4.192 4.484 1.00 95.69 176 PHE A CA 1
ATOM 1447 C C . PHE A 1 176 ? -11.508 3.283 5.673 1.00 95.69 176 PHE A C 1
ATOM 1449 O O . PHE A 1 176 ? -11.747 2.082 5.609 1.00 95.69 176 PHE A O 1
ATOM 1456 N N . ILE A 1 177 ? -11.040 3.875 6.761 1.00 97.31 177 ILE A N 1
ATOM 1457 C CA . ILE A 1 177 ? -10.877 3.249 8.063 1.00 97.31 177 ILE A CA 1
ATOM 1458 C C . ILE A 1 177 ? -11.831 3.982 9.003 1.00 97.31 177 ILE A C 1
ATOM 1460 O O . ILE A 1 177 ? -11.623 5.161 9.303 1.00 97.31 177 ILE A O 1
ATOM 1464 N N . TYR A 1 178 ? -12.888 3.306 9.435 1.00 96.88 178 TYR A N 1
ATOM 1465 C CA . TYR A 1 178 ? -13.844 3.835 10.397 1.00 96.88 178 TYR A CA 1
ATOM 1466 C C . TYR A 1 178 ? -13.609 3.189 11.754 1.00 96.88 178 TYR A C 1
ATOM 1468 O O . TYR A 1 178 ? -13.703 1.971 11.895 1.00 96.88 178 TYR A O 1
ATOM 1476 N N . LEU A 1 179 ? -13.311 4.014 12.750 1.00 96.88 179 LEU A N 1
ATOM 1477 C CA . LEU A 1 179 ? -13.169 3.582 14.130 1.00 96.88 179 LEU A CA 1
ATOM 1478 C C . LEU A 1 179 ? -14.400 4.024 14.921 1.00 96.88 179 LEU A C 1
ATOM 1480 O O . LEU A 1 179 ? -14.617 5.221 15.124 1.00 96.88 179 LEU A O 1
ATOM 1484 N N . TYR A 1 180 ? -15.194 3.051 15.349 1.00 95.25 180 TYR A N 1
ATOM 1485 C CA . TYR A 1 180 ? -16.310 3.227 16.272 1.00 95.25 180 TYR A CA 1
ATOM 1486 C C . TYR A 1 180 ? -15.908 2.736 17.664 1.00 95.25 180 TYR A C 1
ATOM 1488 O O . TYR A 1 180 ? -14.868 2.101 17.839 1.00 95.25 180 TYR A O 1
ATOM 1496 N N . HIS A 1 181 ? -16.749 3.005 18.659 1.00 91.25 181 HIS A N 1
ATOM 1497 C CA . HIS A 1 181 ? -16.511 2.543 20.027 1.00 91.25 181 HIS A CA 1
ATOM 1498 C C . HIS A 1 181 ? -16.543 1.006 20.162 1.00 91.25 181 HIS A C 1
ATOM 1500 O O . HIS A 1 181 ? -15.937 0.466 21.080 1.00 91.25 181 HIS A O 1
ATOM 1506 N N . ASP A 1 182 ? -17.256 0.304 19.274 1.00 91.00 182 ASP A N 1
ATOM 1507 C CA . ASP A 1 182 ? -17.492 -1.144 19.336 1.00 91.00 182 ASP A CA 1
ATOM 1508 C C . AS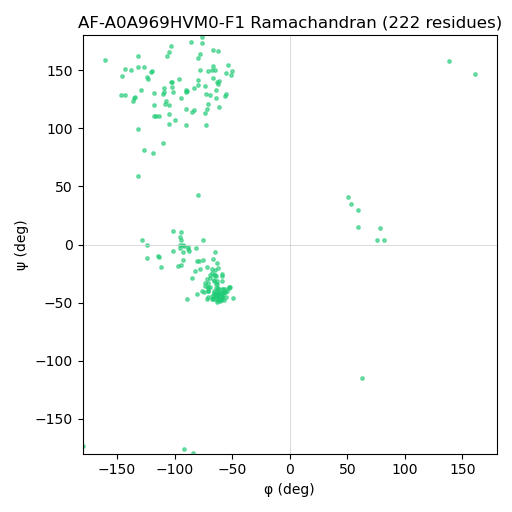P A 1 182 ? -16.843 -1.941 18.198 1.00 91.00 182 ASP A C 1
ATOM 1510 O O . ASP A 1 182 ? -16.834 -3.172 18.243 1.00 91.00 182 ASP A O 1
ATOM 1514 N N . ARG A 1 183 ? -16.323 -1.272 17.162 1.00 92.88 183 ARG A N 1
ATOM 1515 C CA . ARG A 1 183 ? -15.751 -1.942 15.991 1.00 92.88 183 ARG A CA 1
ATOM 1516 C C . ARG A 1 183 ? -14.817 -1.056 15.178 1.00 92.88 183 ARG A C 1
ATOM 1518 O O . ARG A 1 183 ? -14.923 0.170 15.161 1.00 92.88 183 ARG A O 1
ATOM 1525 N N . LEU A 1 184 ? -13.969 -1.730 14.414 1.00 94.38 184 LEU A N 1
ATOM 1526 C CA . LEU A 1 184 ? -13.154 -1.169 13.348 1.00 94.38 184 LEU A CA 1
ATOM 1527 C C . LEU A 1 184 ? -13.690 -1.669 12.003 1.00 94.38 184 LEU A C 1
ATOM 1529 O O . LEU A 1 184 ? -13.856 -2.872 11.812 1.00 94.38 184 LEU A O 1
ATOM 1533 N N . GLU A 1 185 ? -13.923 -0.762 11.060 1.00 94.69 185 GLU A N 1
ATOM 1534 C CA . GLU A 1 185 ? -14.287 -1.107 9.685 1.00 94.69 185 GLU A CA 1
ATOM 1535 C C . GLU A 1 185 ? -13.222 -0.596 8.714 1.00 94.69 185 GLU A C 1
ATOM 1537 O O . GLU A 1 185 ? -12.854 0.578 8.742 1.00 94.69 185 GLU A O 1
ATOM 1542 N N . VAL A 1 186 ? -12.756 -1.466 7.815 1.00 94.38 186 VAL A N 1
ATOM 1543 C CA . VAL A 1 186 ? -11.893 -1.085 6.690 1.00 94.38 186 VAL A CA 1
ATOM 1544 C C . VAL A 1 186 ? -12.667 -1.317 5.401 1.00 94.38 186 VAL A C 1
ATOM 1546 O O . VAL A 1 186 ? -12.944 -2.453 5.020 1.00 94.38 186 VAL A O 1
ATOM 1549 N N . ILE A 1 187 ? -13.036 -0.230 4.730 1.00 90.75 187 ILE A N 1
ATOM 1550 C CA . ILE A 1 187 ? -13.820 -0.260 3.499 1.00 90.75 187 ILE A CA 1
ATOM 1551 C C . ILE A 1 187 ? -12.917 0.094 2.327 1.00 90.75 187 ILE A C 1
ATOM 1553 O O . ILE A 1 187 ? -12.310 1.162 2.279 1.00 90.75 187 ILE A O 1
ATOM 1557 N N . ASN A 1 188 ? -12.862 -0.804 1.350 1.00 84.25 188 ASN A N 1
ATOM 1558 C CA . ASN A 1 188 ? -12.222 -0.554 0.071 1.00 84.25 188 ASN A CA 1
ATOM 1559 C C . ASN A 1 188 ? -13.286 -0.265 -0.984 1.00 84.25 188 ASN A C 1
ATOM 1561 O O . ASN A 1 188 ? -14.329 -0.917 -1.032 1.00 84.25 188 ASN A O 1
ATOM 1565 N N . SER A 1 189 ? -13.013 0.693 -1.855 1.00 70.56 189 SER A N 1
ATOM 1566 C CA . SER A 1 189 ? -13.921 1.009 -2.947 1.00 70.56 189 SER A CA 1
ATOM 1567 C C . SER A 1 189 ? -13.899 -0.097 -4.000 1.00 70.56 189 SER A C 1
ATOM 1569 O O . SER A 1 189 ? -12.874 -0.322 -4.631 1.00 70.56 189 SER A O 1
ATOM 1571 N N . GLY A 1 190 ? -15.023 -0.780 -4.217 1.00 61.53 190 GLY A N 1
ATOM 1572 C CA . GLY A 1 190 ? -15.170 -1.806 -5.253 1.00 61.53 190 GLY A CA 1
ATOM 1573 C C . GLY A 1 190 ? -15.945 -3.036 -4.783 1.00 61.53 190 GLY A C 1
ATOM 1574 O O . GLY A 1 190 ? -16.034 -3.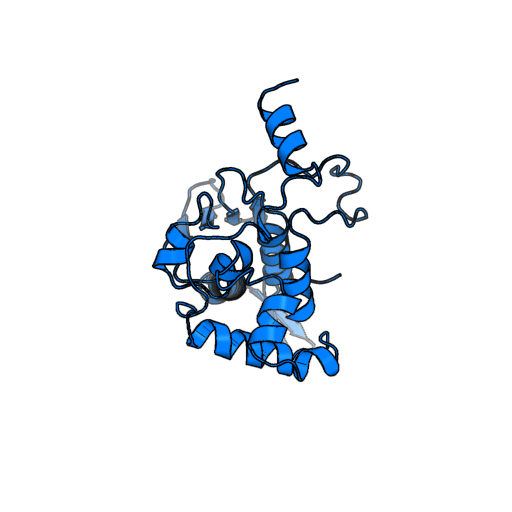326 -3.596 1.00 61.53 190 GLY A O 1
ATOM 1575 N N . LEU A 1 191 ? -16.512 -3.781 -5.733 1.00 61.28 191 LEU A N 1
ATOM 1576 C CA . LEU A 1 191 ? -17.147 -5.072 -5.457 1.00 61.28 191 LEU A CA 1
ATOM 1577 C C . LEU A 1 191 ? -16.084 -6.171 -5.326 1.00 61.28 191 LEU A C 1
ATOM 1579 O O . LEU A 1 191 ? -14.977 -6.042 -5.854 1.00 61.28 191 LEU A O 1
ATOM 1583 N N . PHE A 1 192 ? -16.436 -7.290 -4.689 1.00 59.44 192 PHE A N 1
ATOM 1584 C CA . PHE A 1 192 ? -15.603 -8.495 -4.709 1.00 59.44 192 PHE A CA 1
ATOM 1585 C C . PHE A 1 192 ? -15.185 -8.869 -6.149 1.00 59.44 192 PHE A C 1
ATOM 1587 O O . PHE A 1 192 ? -15.946 -8.617 -7.088 1.00 59.44 192 PHE A O 1
ATOM 1594 N N . PRO A 1 193 ? -14.015 -9.490 -6.377 1.00 60.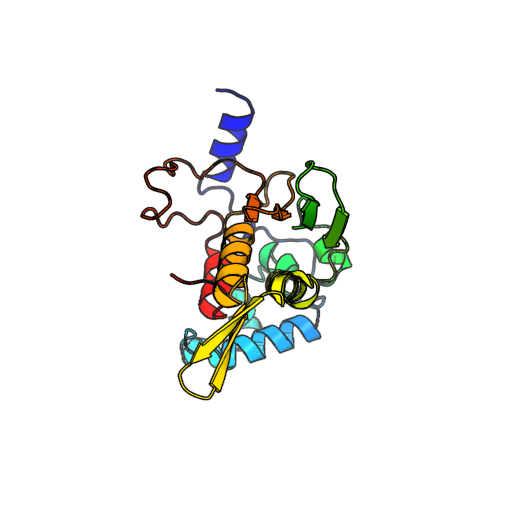34 193 PRO A N 1
ATOM 1595 C CA . PRO A 1 193 ? -13.689 -10.070 -7.683 1.00 60.34 193 PRO A CA 1
ATOM 1596 C C . PRO A 1 193 ? -14.777 -11.046 -8.162 1.00 60.34 193 PRO A C 1
ATOM 1598 O O . PRO A 1 193 ? -15.526 -11.602 -7.351 1.00 60.34 193 PRO A O 1
ATOM 1601 N N . ILE A 1 194 ? -14.923 -11.255 -9.471 1.00 61.41 194 ILE A N 1
ATOM 1602 C CA . ILE A 1 194 ? -15.913 -12.203 -10.007 1.00 61.41 194 ILE A CA 1
ATOM 1603 C C . ILE A 1 194 ? -15.706 -13.606 -9.402 1.00 61.41 194 ILE A C 1
ATOM 1605 O O . ILE A 1 194 ? -14.617 -14.185 -9.371 1.00 61.41 194 ILE A O 1
ATOM 1609 N N . GLY A 1 195 ? -16.798 -14.153 -8.866 1.00 60.06 195 GLY A N 1
ATOM 1610 C CA . GLY A 1 195 ? -16.833 -15.441 -8.180 1.00 60.06 195 GLY A CA 1
ATOM 1611 C C . GLY A 1 195 ? -16.254 -15.446 -6.758 1.00 60.06 195 GLY A C 1
ATOM 1612 O O . GLY A 1 195 ? -16.153 -16.532 -6.186 1.00 60.06 195 GLY A O 1
ATOM 1613 N N . VAL A 1 196 ? -15.835 -14.303 -6.205 1.00 62.03 196 VAL A N 1
ATOM 1614 C CA . VAL A 1 196 ? -15.609 -14.137 -4.760 1.00 62.03 196 VAL A CA 1
ATOM 1615 C C . VAL A 1 196 ? -16.918 -13.653 -4.127 1.00 62.03 196 VAL A C 1
ATOM 1617 O O . VAL A 1 196 ? -17.579 -12.752 -4.646 1.00 62.03 196 VAL A O 1
ATOM 1620 N N . THR A 1 197 ? -17.312 -14.280 -3.028 1.00 67.12 197 THR A N 1
ATOM 1621 C CA . THR A 1 197 ? -18.508 -13.990 -2.235 1.00 67.12 197 THR A CA 1
ATOM 1622 C C . THR A 1 197 ? -18.119 -13.911 -0.763 1.00 67.12 197 THR A C 1
ATOM 1624 O O . THR A 1 197 ? -17.080 -14.432 -0.363 1.00 67.12 197 THR A O 1
ATOM 1627 N N . VAL A 1 198 ? -18.977 -13.316 0.068 1.00 64.62 198 VAL A N 1
ATOM 1628 C CA . VAL A 1 198 ? -18.769 -13.271 1.529 1.00 64.62 198 VAL A CA 1
ATOM 1629 C C . VAL A 1 198 ? -18.525 -14.673 2.105 1.00 64.62 198 VAL A C 1
ATOM 1631 O O . VAL A 1 198 ? -17.675 -14.846 2.967 1.00 64.62 198 VAL A O 1
ATOM 1634 N N . ALA A 1 199 ? -19.207 -15.691 1.574 1.00 62.75 199 ALA A N 1
ATOM 1635 C CA . ALA A 1 199 ? -19.077 -17.071 2.038 1.00 62.75 199 ALA A CA 1
ATOM 1636 C C . ALA A 1 199 ? -17.747 -17.745 1.651 1.00 62.75 199 ALA A C 1
ATOM 1638 O O . ALA A 1 199 ? -17.399 -18.762 2.241 1.00 62.75 199 ALA A O 1
ATOM 1639 N N . ASN A 1 200 ? -17.019 -17.231 0.652 1.00 69.75 200 ASN A N 1
ATOM 1640 C CA . ASN A 1 200 ? -15.800 -17.872 0.147 1.00 69.75 200 ASN A CA 1
ATOM 1641 C C . ASN A 1 200 ? -14.554 -16.978 0.177 1.00 69.75 200 ASN A C 1
ATOM 1643 O O . ASN A 1 200 ? -13.481 -17.446 -0.199 1.00 69.75 200 ASN A O 1
ATOM 1647 N N . VAL A 1 201 ? -14.671 -15.726 0.629 1.00 66.19 201 VAL A N 1
ATOM 1648 C CA . VAL A 1 201 ? -13.561 -14.761 0.654 1.00 66.19 201 VAL A CA 1
ATOM 1649 C C . VAL A 1 201 ? -12.374 -15.261 1.483 1.00 66.19 201 VAL A C 1
ATOM 1651 O O . VAL A 1 201 ? -11.235 -15.015 1.111 1.00 66.19 201 VAL A O 1
ATOM 1654 N N . LEU A 1 202 ? -12.631 -16.057 2.527 1.00 67.12 202 LEU A N 1
ATOM 1655 C CA . LEU A 1 202 ? -11.595 -16.678 3.361 1.00 67.12 202 LEU A CA 1
ATOM 1656 C C . LEU A 1 202 ? -10.883 -17.868 2.691 1.00 67.12 202 LEU A C 1
ATOM 1658 O O . LEU A 1 202 ? -9.861 -18.332 3.185 1.00 67.12 202 LEU A O 1
ATOM 1662 N N . HIS A 1 203 ? -11.422 -18.401 1.590 1.00 59.16 203 HIS A N 1
ATOM 1663 C CA . HIS A 1 203 ? -10.935 -19.634 0.954 1.00 59.16 203 HIS A CA 1
ATOM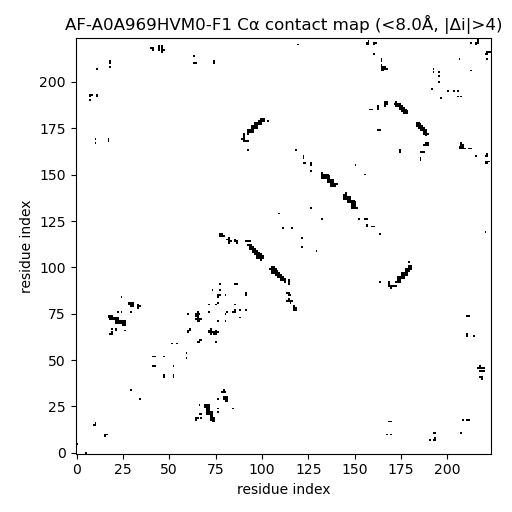 1664 C C . HIS A 1 203 ? -10.551 -19.455 -0.519 1.00 59.16 203 HIS A C 1
ATOM 1666 O O . HIS A 1 203 ? -9.948 -20.348 -1.117 1.00 59.16 203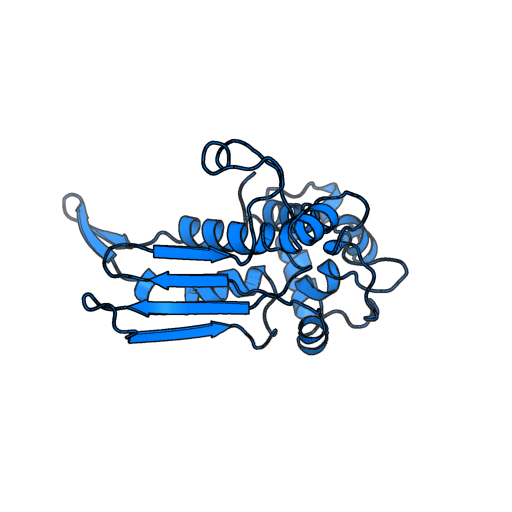 HIS A O 1
ATOM 1672 N N . LYS A 1 204 ? -10.897 -18.318 -1.133 1.00 62.56 204 LYS A N 1
ATOM 1673 C CA . LYS A 1 204 ? -10.658 -18.056 -2.552 1.00 62.56 204 LYS A CA 1
ATOM 1674 C C . LYS A 1 204 ? -9.490 -17.088 -2.739 1.00 62.56 204 LYS A C 1
ATOM 1676 O O . LYS A 1 204 ? -9.649 -15.881 -2.615 1.00 62.56 204 LYS A O 1
ATOM 1681 N N . ASN A 1 205 ? -8.334 -17.618 -3.142 1.00 60.66 205 ASN A N 1
ATOM 1682 C CA . ASN A 1 205 ? -7.087 -16.858 -3.327 1.00 60.66 205 ASN A CA 1
ATOM 1683 C C . ASN A 1 205 ? -7.036 -16.085 -4.671 1.00 60.66 205 ASN A C 1
ATOM 1685 O O . ASN A 1 205 ? -6.046 -16.123 -5.401 1.00 60.66 205 ASN A O 1
ATOM 1689 N N . THR A 1 206 ? -8.134 -15.432 -5.074 1.00 68.25 206 THR A N 1
ATOM 1690 C CA . THR A 1 206 ? -8.159 -14.607 -6.295 1.00 68.25 206 THR A CA 1
ATOM 1691 C C . THR A 1 206 ? -7.767 -13.174 -5.955 1.00 68.25 206 THR A C 1
ATOM 1693 O O . THR A 1 206 ? -8.571 -12.397 -5.437 1.00 68.25 206 THR A O 1
ATOM 1696 N N . ARG A 1 207 ? -6.521 -12.815 -6.271 1.00 76.19 207 ARG A N 1
ATOM 1697 C CA . ARG A 1 207 ? -5.973 -11.473 -6.046 1.00 76.19 207 ARG A CA 1
ATOM 1698 C C . ARG A 1 207 ? -6.221 -10.592 -7.266 1.00 76.19 207 ARG A C 1
ATOM 1700 O O . ARG A 1 207 ? -5.956 -11.011 -8.389 1.00 76.19 207 ARG A O 1
ATOM 1707 N N . ARG A 1 208 ? -6.737 -9.377 -7.047 1.00 80.06 208 ARG A N 1
ATOM 1708 C CA . ARG A 1 208 ? -7.044 -8.428 -8.135 1.00 80.06 208 ARG A CA 1
ATOM 1709 C C . ARG A 1 208 ? -5.770 -7.862 -8.768 1.00 80.06 208 ARG A C 1
ATOM 1711 O O . ARG A 1 208 ? -5.727 -7.680 -9.977 1.00 80.06 208 ARG A O 1
ATOM 1718 N N . ASN A 1 209 ? -4.757 -7.609 -7.943 1.00 90.25 209 ASN A N 1
ATOM 1719 C CA . ASN A 1 209 ? -3.462 -7.069 -8.345 1.00 90.25 209 ASN A CA 1
ATOM 1720 C C . ASN A 1 209 ? 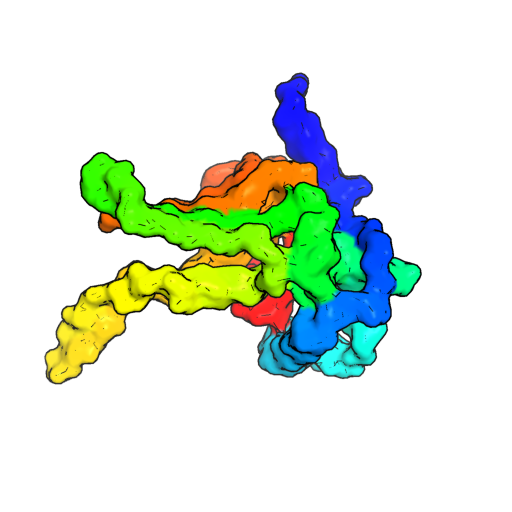-2.368 -8.093 -7.981 1.00 90.25 209 ASN A C 1
ATOM 1722 O O . ASN A 1 209 ? -1.773 -8.000 -6.903 1.00 90.25 209 ASN A O 1
ATOM 1726 N N . PRO A 1 210 ? -2.182 -9.160 -8.785 1.00 91.69 210 PRO A N 1
ATOM 1727 C CA . PRO A 1 210 ? -1.272 -10.256 -8.454 1.00 91.69 210 PRO A CA 1
ATOM 1728 C C . PRO A 1 210 ? 0.196 -9.824 -8.347 1.00 91.69 210 PRO A C 1
ATOM 1730 O O . PRO A 1 210 ? 0.924 -10.396 -7.536 1.00 91.69 210 PRO A O 1
ATOM 1733 N N . HIS A 1 211 ? 0.641 -8.823 -9.112 1.00 95.19 211 HIS A N 1
ATOM 1734 C CA . HIS A 1 211 ? 2.041 -8.384 -9.079 1.00 95.19 211 HIS A CA 1
ATOM 1735 C C . HIS A 1 211 ? 2.345 -7.544 -7.832 1.00 95.19 211 HIS A C 1
ATOM 1737 O O . HIS A 1 211 ? 3.362 -7.746 -7.174 1.00 95.19 211 HIS A O 1
ATOM 1743 N N . LEU A 1 212 ? 1.419 -6.677 -7.432 1.00 95.94 212 LEU A N 1
ATOM 1744 C CA . LEU A 1 212 ? 1.434 -5.944 -6.176 1.00 95.94 212 LEU A CA 1
ATOM 1745 C C . LEU A 1 212 ? 1.374 -6.922 -5.006 1.00 95.94 212 LEU A C 1
ATOM 1747 O O . LEU A 1 212 ? 2.168 -6.803 -4.081 1.00 95.94 212 LEU A O 1
ATOM 1751 N N . ALA A 1 213 ? 0.502 -7.931 -5.069 1.00 94.56 213 ALA A N 1
ATOM 1752 C CA . ALA A 1 213 ? 0.447 -8.973 -4.050 1.00 94.56 213 ALA A CA 1
ATOM 1753 C C . ALA A 1 213 ? 1.779 -9.721 -3.906 1.00 94.56 213 ALA A C 1
ATOM 1755 O O . ALA A 1 213 ? 2.180 -10.042 -2.791 1.00 94.56 213 ALA A O 1
ATOM 1756 N N . GLN A 1 214 ? 2.476 -9.988 -5.015 1.00 95.12 214 GLN A N 1
ATOM 1757 C CA . GLN A 1 214 ? 3.799 -10.609 -4.980 1.00 95.12 214 GLN A CA 1
ATOM 1758 C C . GLN A 1 214 ? 4.824 -9.708 -4.280 1.00 95.12 214 GLN A C 1
ATOM 1760 O O . GLN A 1 214 ? 5.560 -10.187 -3.423 1.00 95.12 214 GLN A O 1
ATOM 1765 N N . VAL A 1 215 ? 4.831 -8.403 -4.581 1.00 97.12 215 VAL A N 1
ATOM 1766 C CA . VAL A 1 215 ? 5.686 -7.425 -3.885 1.00 97.12 215 VAL A CA 1
ATOM 1767 C C . VAL A 1 215 ? 5.385 -7.410 -2.385 1.00 97.12 215 VAL A C 1
ATOM 1769 O O . VAL A 1 215 ? 6.298 -7.470 -1.569 1.00 97.12 215 VAL A O 1
ATOM 1772 N N . PHE A 1 216 ? 4.110 -7.371 -2.005 1.00 96.69 216 PHE A N 1
ATOM 1773 C CA . PHE A 1 216 ? 3.685 -7.397 -0.606 1.00 96.69 216 PHE A CA 1
ATOM 1774 C C . PHE A 1 216 ? 4.120 -8.673 0.118 1.00 96.69 216 PHE A C 1
ATOM 1776 O O . PHE A 1 216 ? 4.675 -8.603 1.215 1.00 96.69 216 PHE A O 1
ATOM 1783 N N . TYR A 1 217 ? 3.913 -9.827 -0.516 1.00 95.06 217 TYR A N 1
ATOM 1784 C CA . TYR A 1 217 ? 4.315 -11.118 0.023 1.00 95.06 217 TYR A CA 1
ATOM 1785 C C . TYR A 1 217 ? 5.828 -11.190 0.240 1.00 95.06 217 TYR A C 1
ATOM 1787 O O . TYR A 1 217 ? 6.277 -11.550 1.331 1.00 95.06 217 TYR A O 1
ATOM 1795 N N . ASP A 1 218 ? 6.610 -10.801 -0.770 1.00 95.94 218 ASP A N 1
ATOM 1796 C CA . ASP A 1 218 ? 8.071 -10.818 -0.721 1.00 95.94 218 ASP A CA 1
ATOM 1797 C C . ASP A 1 218 ? 8.633 -9.827 0.293 1.00 95.94 218 ASP A C 1
ATOM 1799 O O . ASP A 1 218 ? 9.716 -10.054 0.819 1.00 95.94 218 ASP A O 1
ATOM 1803 N N . LEU A 1 219 ? 7.911 -8.755 0.611 1.00 95.81 219 LEU A N 1
ATOM 1804 C CA . LEU A 1 219 ? 8.317 -7.756 1.597 1.00 95.81 219 LEU A CA 1
ATOM 1805 C C . LEU A 1 219 ? 7.764 -8.005 3.005 1.00 95.81 219 LEU A C 1
ATOM 1807 O O . LEU A 1 219 ? 7.913 -7.130 3.855 1.00 95.81 219 LEU A O 1
ATOM 1811 N N . LEU A 1 220 ? 7.166 -9.177 3.261 1.00 94.12 220 LEU A N 1
ATOM 1812 C CA . LEU A 1 220 ? 6.567 -9.535 4.558 1.00 94.12 220 LEU A CA 1
ATOM 1813 C C . LEU A 1 220 ? 5.445 -8.568 4.990 1.00 94.12 220 LEU A C 1
ATOM 1815 O O . LEU A 1 220 ? 5.236 -8.352 6.178 1.00 94.12 220 LEU A O 1
ATOM 1819 N N . LEU A 1 221 ? 4.742 -7.966 4.026 1.00 92.12 221 LEU A N 1
ATOM 1820 C CA . LEU A 1 221 ? 3.633 -7.037 4.280 1.00 92.12 221 LEU A CA 1
ATOM 1821 C C . LEU A 1 221 ? 2.265 -7.718 4.258 1.00 92.12 221 LEU A C 1
ATOM 1823 O O . LEU A 1 221 ? 1.295 -7.117 4.700 1.00 92.12 221 LEU A O 1
ATOM 1827 N N . MET A 1 222 ? 2.186 -8.910 3.673 1.00 88.12 222 MET A N 1
ATOM 1828 C CA . MET A 1 222 ? 0.959 -9.685 3.551 1.00 88.12 222 MET A CA 1
ATOM 1829 C C . MET A 1 222 ? 1.277 -11.170 3.642 1.00 88.12 222 MET A C 1
ATOM 1831 O O . MET A 1 222 ? 2.309 -11.612 3.118 1.00 88.12 222 MET A O 1
ATOM 1835 N N . ASP A 1 223 ? 0.388 -11.948 4.242 1.00 81.12 223 ASP A N 1
ATOM 1836 C CA . ASP A 1 223 ? 0.450 -13.407 4.181 1.00 81.12 223 ASP A CA 1
ATOM 1837 C C . ASP A 1 223 ? -0.025 -13.989 2.834 1.00 81.12 223 ASP A C 1
ATOM 1839 O O . ASP A 1 223 ? -0.273 -13.280 1.856 1.00 81.12 223 ASP A O 1
ATOM 1843 N N . LYS A 1 224 ? 0.032 -15.318 2.709 1.00 62.88 224 LYS A N 1
ATOM 1844 C CA . LYS A 1 224 ? -0.086 -16.038 1.432 1.00 62.88 224 LYS A CA 1
ATOM 1845 C C . LYS A 1 224 ? -1.521 -16.438 1.095 1.00 62.88 224 LYS A C 1
ATOM 1847 O O . LYS A 1 224 ? -2.215 -16.916 2.008 1.00 62.88 224 LYS A O 1
#

pLDDT: mean 89.1, std 12.72, range [51.69, 98.62]

Sequence (224 aa):
MLPDELSRLFTDKPSFIWETKKSRVPVTNIDPTKFSNFKRDIAQSSRTLAHVKQKSDEELLDHYLFAEAGYLTNLGVLWLGKRNDRAKLLYAPTIHFLKFDETGQKVNKILWEDHSLNPKELIEAVWTQIPDWKEGVDVADGMFRKFVPNYEEEVIRELMANALVHRPYTTRGDVFIYLYHDRLEVINSGLFPIGVTVANVLHKNTRRNPHLAQVFYDLLLMDK

Foldseek 3Di:
DPPQVVVLCVLLDPPDAQQLAFDPAFPVQWDPVLLVVLLVLLLPFPQHDPVQNPDDSVRVCVVLSQDDPRTGGLNVCLRTHALVSLLPLPAREKEWEWEAEPVRDTDDIDIGDSSRDHLVVVLVCVCPVDCLQVDFDFDDDPPDTDTDGPDDSLRSLQLSLLLVFQARSPDHWYWYWYHYPVDIDTDHPDDDRVPDDPVCVVPDPDTSNVSSVVSCCSSVSYDD

Nearest PDB structures (foldseek):
  3lmm-assembly1_A  TM=8.001E-01  e=6.979E-11  Corynebacterium diphtheriae
  3n8d-assembly1_B  TM=3.779E-01  e=1.010E+00  Staphylococcus aureus
  5y3t-assembly1_A  TM=3.458E-01  e=3.905E+00  Mus musculus
  4peo-assembly1_A  TM=2.840E-01  e=4.940E+00  Staphylococcus aureus subsp. aureus Mu50
  4kkj-assembly1_A  TM=2.656E-01  e=8.385E+00  Homo sapiens

Radius of gyration: 19.16 Å; Cα contacts (8 Å, |Δi|>4): 327; chains: 1; bounding box: 48×34×63 Å